Protein AF-A0A926BLF6-F1 (afdb_monomer)

Structure (mmCIF, N/CA/C/O backbone):
data_AF-A0A926BLF6-F1
#
_entry.id   AF-A0A926BLF6-F1
#
loop_
_atom_site.group_PDB
_atom_site.id
_atom_site.type_symbol
_atom_site.label_atom_id
_atom_site.label_alt_id
_atom_site.label_comp_id
_atom_site.label_asym_id
_atom_site.label_entity_id
_atom_site.label_seq_id
_atom_site.pdbx_PDB_ins_code
_atom_site.Cartn_x
_atom_site.Cartn_y
_atom_site.Cartn_z
_atom_site.occupancy
_atom_site.B_iso_or_equiv
_atom_site.auth_seq_id
_atom_site.auth_comp_id
_atom_site.auth_asym_id
_atom_site.auth_atom_id
_atom_site.pdbx_PDB_mode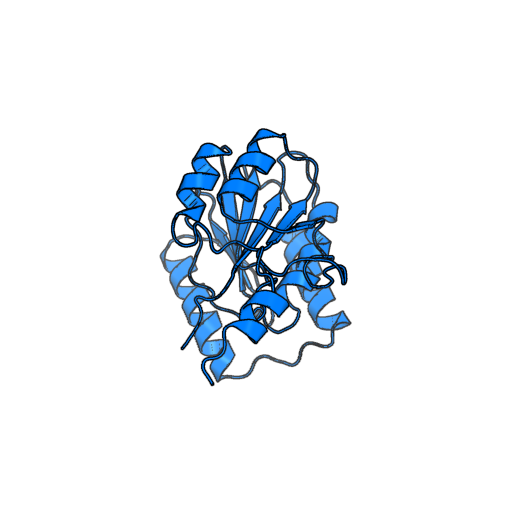l_num
ATOM 1 N N . PHE A 1 1 ? -14.864 -14.107 -18.425 1.00 29.52 1 PHE A N 1
ATOM 2 C CA . PHE A 1 1 ? -15.381 -13.697 -17.107 1.00 29.52 1 PHE A CA 1
ATOM 3 C C . PHE A 1 1 ? -14.213 -13.155 -16.295 1.00 29.52 1 PHE A C 1
ATOM 5 O O . PHE A 1 1 ? -13.457 -13.936 -15.739 1.00 29.52 1 PHE A O 1
ATOM 12 N N . GLY A 1 2 ? -13.965 -11.844 -16.366 1.00 29.50 2 GLY A N 1
ATOM 13 C CA . GLY A 1 2 ? -12.876 -11.196 -15.629 1.00 29.50 2 GLY A CA 1
ATOM 14 C C . GLY A 1 2 ? -13.391 -10.785 -14.259 1.00 29.50 2 GLY A C 1
ATOM 15 O O . GLY A 1 2 ? -14.260 -9.924 -14.170 1.00 29.50 2 GLY A O 1
ATOM 16 N N . TYR A 1 3 ? -12.934 -11.459 -13.211 1.00 38.31 3 TYR A N 1
ATOM 17 C CA . TYR A 1 3 ? -13.275 -11.103 -11.839 1.00 38.31 3 TYR A CA 1
ATOM 18 C C . TYR A 1 3 ? -12.620 -9.756 -11.492 1.00 38.31 3 TYR A C 1
ATOM 20 O O . TYR A 1 3 ? -11.475 -9.526 -11.872 1.00 38.31 3 TYR A O 1
ATOM 28 N N . GLY A 1 4 ? -13.344 -8.867 -10.801 1.00 52.19 4 GLY A N 1
ATOM 29 C CA . GLY A 1 4 ? -12.801 -7.587 -10.335 1.00 52.19 4 GLY A CA 1
ATOM 30 C C . GLY A 1 4 ? -11.530 -7.804 -9.511 1.00 52.19 4 GLY A C 1
ATOM 31 O O . GLY A 1 4 ? -11.507 -8.681 -8.645 1.00 52.19 4 GLY A O 1
ATOM 32 N N . HIS A 1 5 ? -10.472 -7.059 -9.835 1.00 69.81 5 HIS A N 1
ATOM 33 C CA . HIS A 1 5 ? -9.157 -7.200 -9.216 1.00 69.81 5 HIS A CA 1
ATOM 34 C C . HIS A 1 5 ? -9.262 -6.915 -7.715 1.00 69.81 5 HIS A C 1
ATOM 36 O O . HIS A 1 5 ? -9.658 -5.828 -7.311 1.00 69.81 5 HIS A O 1
ATOM 42 N N . ALA A 1 6 ? -8.935 -7.909 -6.891 1.00 85.81 6 ALA A N 1
ATOM 43 C CA . ALA A 1 6 ? -8.771 -7.712 -5.459 1.00 85.81 6 ALA A CA 1
ATOM 44 C C . ALA A 1 6 ? -7.581 -6.784 -5.201 1.00 85.81 6 ALA A C 1
ATOM 46 O O . ALA A 1 6 ? -6.557 -6.886 -5.880 1.00 85.81 6 ALA A O 1
ATOM 47 N N . VAL A 1 7 ? -7.722 -5.902 -4.218 1.00 91.88 7 VAL A N 1
ATOM 48 C CA . VAL A 1 7 ? -6.704 -4.909 -3.883 1.00 91.88 7 VAL A CA 1
ATOM 49 C C . VAL A 1 7 ? -6.283 -5.001 -2.425 1.00 91.88 7 VAL A C 1
ATOM 51 O O . VAL A 1 7 ? -6.980 -5.581 -1.589 1.00 91.88 7 VAL A O 1
ATOM 54 N N . SER A 1 8 ? -5.140 -4.399 -2.107 1.00 95.38 8 SER A N 1
ATOM 55 C CA . SER A 1 8 ? -4.624 -4.344 -0.744 1.00 95.38 8 SER A CA 1
ATOM 56 C C . SER A 1 8 ? -4.142 -2.945 -0.362 1.00 95.38 8 SER A C 1
ATOM 58 O O . SER A 1 8 ? -3.859 -2.099 -1.221 1.00 95.38 8 SER A O 1
ATOM 60 N N . VAL A 1 9 ? -4.076 -2.707 0.947 1.00 97.50 9 VAL A N 1
ATOM 61 C CA . VAL A 1 9 ? -3.642 -1.446 1.569 1.00 97.50 9 VAL A CA 1
ATOM 62 C C . VAL A 1 9 ? -2.674 -1.717 2.710 1.00 97.50 9 VAL A C 1
ATOM 64 O O . VAL A 1 9 ? -2.626 -2.824 3.249 1.00 97.50 9 VAL A O 1
ATOM 67 N N . ILE A 1 10 ? -1.939 -0.690 3.119 1.00 97.88 10 ILE A N 1
ATOM 68 C CA . ILE A 1 10 ? -1.247 -0.670 4.408 1.00 97.88 10 ILE A CA 1
ATOM 69 C C . ILE A 1 10 ? -1.807 0.482 5.234 1.00 97.88 10 ILE A C 1
ATOM 71 O O . ILE A 1 10 ? -2.006 1.573 4.708 1.00 97.88 10 ILE A O 1
ATOM 75 N N . ILE A 1 11 ? -2.049 0.245 6.518 1.00 97.44 11 ILE A N 1
ATOM 76 C CA . ILE A 1 11 ? -2.396 1.265 7.504 1.00 97.44 11 ILE A CA 1
ATOM 77 C C . ILE A 1 11 ? -1.229 1.394 8.482 1.00 97.44 11 ILE A C 1
ATOM 79 O O . ILE A 1 11 ? -0.715 0.393 8.984 1.00 97.44 11 ILE A O 1
ATOM 83 N N . VAL A 1 12 ? -0.812 2.621 8.755 1.00 96.25 12 VAL A N 1
ATOM 84 C CA . VAL A 1 12 ? 0.257 2.945 9.699 1.00 96.25 12 VAL A CA 1
ATOM 85 C C . VAL A 1 12 ? -0.350 3.761 10.825 1.00 96.25 12 VAL A C 1
ATOM 87 O O . VAL A 1 12 ? -0.937 4.806 10.553 1.00 96.25 12 VAL A O 1
ATOM 90 N N . SER A 1 13 ? -0.255 3.282 12.064 1.00 94.25 13 SER A N 1
ATOM 91 C CA . SER A 1 13 ? -0.806 4.010 13.209 1.00 94.25 13 SER A CA 1
ATOM 92 C C . SER A 1 13 ? 0.056 5.213 13.597 1.00 94.25 13 SER A C 1
ATOM 94 O O . SER A 1 13 ? 1.241 5.276 13.260 1.00 94.25 13 SER A O 1
ATOM 96 N N . GLU A 1 14 ? -0.518 6.174 14.326 1.00 90.25 14 GLU A N 1
ATOM 97 C CA . GLU A 1 14 ? 0.170 7.430 14.676 1.00 90.25 14 GLU A CA 1
ATOM 98 C C . GLU A 1 14 ? 1.490 7.189 15.440 1.00 90.25 14 GLU A C 1
ATOM 100 O O . GLU A 1 14 ? 2.472 7.910 15.245 1.00 90.25 14 GLU A O 1
ATOM 105 N N . GLY A 1 15 ? 1.527 6.148 16.279 1.00 88.44 15 GLY A N 1
ATOM 106 C CA . GLY A 1 15 ? 2.691 5.763 17.085 1.00 88.44 15 GLY A CA 1
ATOM 107 C C . GLY A 1 15 ? 3.697 4.842 16.386 1.00 88.44 15 GLY A C 1
ATOM 108 O O . GLY A 1 15 ? 4.697 4.473 17.003 1.00 88.44 15 GLY A O 1
ATOM 109 N N . ALA A 1 16 ? 3.447 4.441 15.138 1.00 92.00 16 ALA A N 1
ATOM 110 C CA . ALA A 1 16 ? 4.349 3.567 14.402 1.00 92.00 16 ALA A CA 1
ATOM 111 C C . ALA A 1 16 ? 5.660 4.279 14.042 1.00 92.00 16 ALA A C 1
ATOM 113 O O . ALA A 1 16 ? 5.716 5.483 13.781 1.00 92.00 16 ALA A O 1
ATOM 114 N N . THR A 1 17 ? 6.743 3.512 13.995 1.00 91.44 17 THR A N 1
ATOM 115 C CA . THR A 1 17 ? 8.065 4.000 13.608 1.00 91.44 17 THR A CA 1
ATOM 116 C C . THR A 1 17 ? 8.371 3.661 12.153 1.00 91.44 17 THR A C 1
ATOM 118 O O . THR A 1 17 ? 7.713 2.835 11.523 1.00 91.44 17 THR A O 1
ATOM 121 N N . SER A 1 18 ? 9.443 4.244 11.607 1.00 90.81 18 SER A N 1
ATOM 122 C CA . SER A 1 18 ? 9.896 3.882 10.253 1.00 90.81 18 SER A CA 1
ATOM 123 C C . SER A 1 18 ? 10.256 2.387 10.148 1.00 90.81 18 SER A C 1
ATOM 125 O O . SER A 1 18 ? 10.045 1.786 9.100 1.00 90.81 18 SER A O 1
ATOM 127 N N . TRP A 1 19 ? 10.711 1.761 11.244 1.00 91.25 19 TRP A N 1
ATOM 128 C CA . TRP A 1 19 ? 11.040 0.330 11.298 1.00 91.25 19 TRP A CA 1
ATOM 129 C C . TRP A 1 19 ? 9.825 -0.580 11.135 1.00 91.25 19 TRP A C 1
ATOM 131 O O . TRP A 1 19 ? 9.961 -1.666 10.578 1.00 91.25 19 TRP A O 1
ATOM 141 N N . ASP A 1 20 ? 8.649 -0.130 11.571 1.00 94.06 20 ASP A N 1
ATOM 142 C CA . ASP A 1 20 ? 7.398 -0.870 11.391 1.00 94.06 20 ASP A CA 1
ATOM 143 C C . ASP A 1 20 ? 6.931 -0.834 9.928 1.00 94.06 20 ASP A C 1
ATOM 145 O O . ASP A 1 20 ? 6.233 -1.737 9.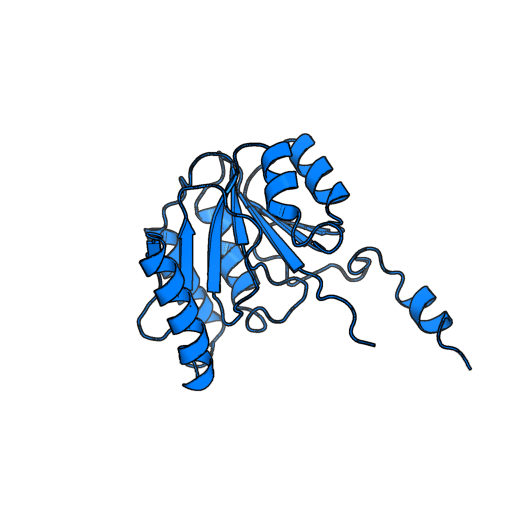469 1.00 94.06 20 ASP A O 1
ATOM 149 N N . VAL A 1 21 ? 7.342 0.198 9.181 1.00 95.06 21 VAL A N 1
ATOM 150 C CA . VAL A 1 21 ? 6.948 0.422 7.784 1.00 95.06 21 VAL A CA 1
ATOM 151 C C . VAL A 1 21 ? 7.961 -0.155 6.796 1.00 95.06 21 VAL A C 1
ATOM 153 O O . VAL A 1 21 ? 7.553 -0.623 5.740 1.00 95.06 21 VAL A O 1
ATOM 156 N N . PHE A 1 22 ? 9.260 -0.184 7.110 1.00 95.31 22 PHE A N 1
ATOM 157 C CA . PHE A 1 22 ? 10.309 -0.705 6.215 1.00 95.31 22 PHE A CA 1
ATOM 158 C C . PHE A 1 22 ? 9.998 -2.063 5.563 1.00 95.31 22 PHE A C 1
ATOM 160 O O . PHE A 1 22 ? 10.217 -2.197 4.356 1.00 95.31 22 PHE A O 1
ATOM 167 N N . PRO A 1 23 ? 9.434 -3.060 6.273 1.00 96.19 23 PRO A N 1
ATOM 168 C CA . PRO A 1 23 ? 9.088 -4.335 5.653 1.00 96.19 23 PRO A CA 1
ATOM 169 C C . PRO A 1 23 ? 8.061 -4.224 4.508 1.00 96.19 23 PRO A C 1
ATOM 171 O O . PRO A 1 23 ? 8.040 -5.094 3.637 1.00 96.19 23 PRO A O 1
ATOM 174 N N . ALA A 1 24 ? 7.268 -3.144 4.447 1.00 96.06 24 ALA A N 1
ATOM 175 C CA . ALA A 1 24 ? 6.331 -2.863 3.354 1.00 96.06 24 ALA A CA 1
ATOM 176 C C . ALA A 1 24 ? 7.006 -2.818 1.978 1.00 96.06 24 ALA A C 1
ATOM 178 O O . ALA A 1 24 ? 6.364 -3.141 0.981 1.00 96.06 24 ALA A O 1
ATOM 179 N N . ALA A 1 25 ? 8.295 -2.458 1.915 1.00 95.56 25 ALA A N 1
ATOM 180 C CA . ALA A 1 25 ? 9.060 -2.434 0.670 1.00 95.56 25 ALA A CA 1
ATOM 181 C C . ALA A 1 25 ? 8.952 -3.764 -0.083 1.00 95.56 25 ALA A C 1
ATOM 183 O O . ALA A 1 25 ? 8.654 -3.792 -1.275 1.00 95.56 25 ALA A O 1
ATOM 184 N N . LYS A 1 26 ? 9.101 -4.878 0.640 1.00 96.00 26 LYS A N 1
ATOM 185 C CA . LYS A 1 26 ? 8.992 -6.225 0.078 1.00 96.00 26 LYS A CA 1
ATOM 186 C C . LYS A 1 26 ? 7.597 -6.487 -0.491 1.00 96.00 26 LYS A C 1
ATOM 188 O O . LYS A 1 26 ? 7.486 -7.050 -1.577 1.00 96.00 26 LYS A O 1
ATOM 193 N N . ASP A 1 27 ? 6.549 -6.085 0.223 1.00 96.62 27 ASP A N 1
ATOM 194 C CA . ASP A 1 27 ? 5.166 -6.322 -0.203 1.00 96.62 27 ASP A CA 1
ATOM 195 C C . ASP A 1 27 ? 4.786 -5.517 -1.447 1.00 96.62 27 ASP A C 1
ATOM 197 O O . ASP A 1 27 ? 4.000 -5.998 -2.266 1.00 96.62 27 ASP A O 1
ATOM 201 N N . VAL A 1 28 ? 5.360 -4.319 -1.583 1.00 95.62 28 VAL A N 1
ATOM 202 C CA . VAL A 1 28 ? 5.228 -3.454 -2.759 1.00 95.62 28 VAL A CA 1
ATOM 203 C C . VAL A 1 28 ? 6.012 -4.018 -3.942 1.00 95.62 28 VAL A C 1
ATOM 205 O O . VAL A 1 28 ? 5.474 -4.151 -5.031 1.00 95.62 28 VAL A O 1
ATOM 208 N N . ILE A 1 29 ? 7.283 -4.359 -3.752 1.00 93.94 29 ILE A N 1
ATOM 209 C CA . ILE A 1 29 ? 8.194 -4.676 -4.860 1.00 93.94 29 ILE A CA 1
ATOM 210 C C . ILE A 1 29 ? 7.912 -6.057 -5.466 1.00 93.94 29 ILE A C 1
ATOM 212 O O . ILE A 1 29 ? 8.045 -6.254 -6.679 1.00 93.94 29 ILE A O 1
ATOM 216 N N . LEU A 1 30 ? 7.534 -7.034 -4.638 1.00 92.25 30 LEU A N 1
ATOM 217 C CA . LEU A 1 30 ? 7.282 -8.389 -5.116 1.00 92.25 30 LEU A CA 1
ATOM 218 C C . LEU A 1 30 ? 6.153 -8.419 -6.154 1.00 92.25 30 LEU A C 1
ATOM 220 O O . LEU A 1 30 ? 5.124 -7.756 -6.028 1.00 92.25 30 LEU A O 1
ATOM 224 N N . TYR A 1 31 ? 6.370 -9.230 -7.192 1.00 87.75 31 TYR A N 1
ATOM 225 C CA . TYR A 1 31 ? 5.436 -9.436 -8.303 1.00 87.75 31 TYR A CA 1
ATOM 226 C C . TYR A 1 31 ? 5.050 -8.154 -9.064 1.00 87.75 31 TYR A C 1
ATOM 228 O O . TYR A 1 31 ? 4.009 -8.121 -9.717 1.00 87.75 31 TYR A O 1
ATOM 236 N N . GLU A 1 32 ? 5.874 -7.103 -8.990 1.00 85.31 32 GLU A N 1
ATOM 237 C CA . GLU A 1 32 ? 5.648 -5.811 -9.660 1.00 85.31 32 GLU A CA 1
ATOM 238 C C . GLU A 1 32 ? 4.280 -5.178 -9.353 1.00 85.31 32 GLU A C 1
ATOM 240 O O . GLU A 1 32 ? 3.681 -4.511 -10.204 1.00 85.31 32 GLU A O 1
ATOM 245 N N . GLN A 1 33 ? 3.782 -5.413 -8.137 1.00 86.38 33 GLN A N 1
ATOM 246 C CA . GLN A 1 33 ? 2.452 -5.020 -7.668 1.00 86.38 33 GLN A CA 1
ATOM 247 C C . GLN A 1 33 ? 1.263 -5.598 -8.456 1.00 86.38 33 GLN A C 1
ATOM 249 O O . GLN A 1 33 ? 0.147 -5.113 -8.326 1.00 86.38 33 GLN A O 1
ATOM 254 N N . GLN A 1 34 ? 1.452 -6.647 -9.257 1.00 83.56 34 GLN A N 1
ATOM 255 C CA . GLN A 1 34 ? 0.351 -7.261 -10.017 1.00 83.56 34 GLN A CA 1
ATOM 256 C C . GLN A 1 34 ? -0.450 -8.289 -9.196 1.00 83.56 34 GLN A C 1
ATOM 258 O O . GLN A 1 34 ? -1.412 -8.876 -9.691 1.00 83.56 34 GLN A O 1
ATOM 263 N N . GLY A 1 35 ? -0.046 -8.555 -7.949 1.00 84.38 35 GLY A N 1
ATOM 264 C CA . GLY A 1 35 ? -0.721 -9.500 -7.062 1.00 84.38 35 GLY A CA 1
ATOM 265 C C . GLY A 1 35 ? -1.891 -8.865 -6.310 1.00 84.38 35 GLY A C 1
ATOM 266 O O . GLY A 1 35 ? -1.832 -7.707 -5.915 1.00 84.38 35 GLY A O 1
ATOM 267 N N . CYS A 1 36 ? -2.926 -9.651 -6.001 1.00 87.94 36 CYS A N 1
ATOM 268 C CA . CYS A 1 36 ? -4.056 -9.192 -5.177 1.00 87.94 36 CYS A CA 1
ATOM 269 C C . CYS A 1 36 ? -3.649 -8.738 -3.760 1.00 87.94 36 CYS A C 1
ATOM 271 O O . CYS A 1 36 ? -4.342 -7.942 -3.125 1.00 87.94 36 CYS A O 1
ATOM 273 N N . LEU A 1 37 ? -2.515 -9.244 -3.269 1.00 92.62 37 LEU A N 1
ATOM 274 C CA . LEU A 1 37 ? -1.925 -8.919 -1.970 1.00 92.62 37 LEU A CA 1
ATOM 275 C C . LEU A 1 37 ? -0.986 -7.710 -2.022 1.00 92.62 37 LEU A C 1
ATOM 277 O O . LEU A 1 37 ? -0.549 -7.234 -0.976 1.00 92.62 37 LEU A O 1
ATOM 281 N N . SER A 1 38 ? -0.670 -7.212 -3.218 1.00 93.44 38 SER A N 1
ATOM 282 C CA . SER A 1 38 ? 0.215 -6.068 -3.384 1.00 93.44 38 SER A CA 1
ATOM 283 C C . SER A 1 38 ? -0.499 -4.777 -2.979 1.00 93.44 38 SER A C 1
ATOM 285 O O . SER A 1 38 ? -1.585 -4.479 -3.486 1.00 93.44 38 SER A O 1
ATOM 287 N N . PRO A 1 39 ? 0.072 -4.001 -2.045 1.00 96.38 39 PRO A N 1
ATOM 288 C CA . PRO A 1 39 ? -0.498 -2.726 -1.661 1.00 96.38 39 PRO A CA 1
ATOM 289 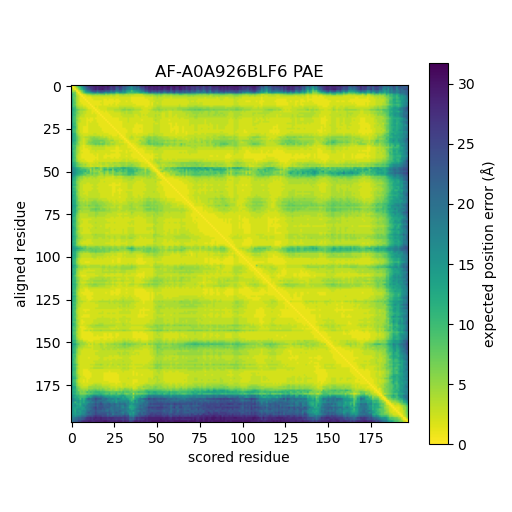C C . PRO A 1 39 ? -0.185 -1.647 -2.702 1.00 96.38 39 PRO A C 1
ATOM 291 O O . PRO A 1 39 ? 0.930 -1.569 -3.225 1.00 96.38 39 PRO A O 1
ATOM 294 N N . HIS A 1 40 ? -1.165 -0.772 -2.941 1.00 95.94 40 HIS A N 1
ATOM 295 C CA . HIS A 1 40 ? -1.014 0.410 -3.806 1.00 95.94 40 HIS A CA 1
ATOM 296 C C . HIS A 1 40 ? -1.079 1.730 -3.036 1.00 95.94 40 HIS A C 1
ATOM 298 O O . HIS A 1 40 ? -0.678 2.768 -3.558 1.00 95.94 40 HIS A O 1
ATOM 304 N N . ILE A 1 41 ? -1.515 1.700 -1.776 1.00 97.56 41 ILE A N 1
ATOM 305 C CA . ILE A 1 41 ? -1.519 2.872 -0.906 1.00 97.56 41 ILE A CA 1
ATOM 306 C C . ILE A 1 41 ? -1.186 2.502 0.541 1.00 97.56 41 ILE A C 1
ATOM 308 O O . ILE A 1 41 ? -1.613 1.464 1.057 1.00 97.56 41 ILE A O 1
ATOM 312 N N . ILE A 1 42 ? -0.417 3.381 1.177 1.00 97.38 42 ILE A N 1
ATOM 313 C CA . ILE A 1 42 ? -0.145 3.425 2.607 1.00 97.38 42 ILE A CA 1
ATOM 314 C C . ILE A 1 42 ? -0.953 4.590 3.185 1.00 97.38 42 ILE A C 1
ATOM 316 O O . ILE A 1 42 ? -0.701 5.753 2.861 1.00 97.38 42 ILE A O 1
ATOM 320 N N . TYR A 1 43 ? -1.913 4.278 4.048 1.00 97.56 43 TYR A N 1
ATOM 321 C CA . TYR A 1 43 ? -2.644 5.261 4.833 1.00 97.56 43 TYR A CA 1
ATOM 322 C C . TYR A 1 43 ? -1.965 5.476 6.181 1.00 97.56 43 TYR A C 1
ATOM 324 O O . TYR A 1 43 ? -1.751 4.523 6.925 1.00 97.56 43 TYR A O 1
ATOM 332 N N . TYR A 1 44 ? -1.644 6.725 6.499 1.00 95.88 44 TYR A N 1
ATOM 333 C CA . TYR A 1 44 ? -1.008 7.104 7.757 1.00 95.88 44 TYR A CA 1
ATOM 334 C C . TYR A 1 44 ? -2.023 7.748 8.698 1.00 95.88 44 TYR A C 1
ATOM 336 O O . TYR A 1 44 ? -2.599 8.778 8.355 1.00 95.88 44 TYR A O 1
ATOM 344 N N . GLU A 1 45 ? -2.253 7.173 9.872 1.00 94.94 45 GLU A N 1
ATOM 345 C CA . GLU A 1 45 ? -3.145 7.748 10.878 1.00 94.94 45 GLU A CA 1
ATOM 346 C C . GLU A 1 45 ? -2.613 9.111 11.345 1.00 94.94 45 GLU A C 1
ATOM 348 O O . GLU A 1 45 ? -1.491 9.242 11.837 1.00 94.94 45 GLU A O 1
ATOM 353 N N . GLY A 1 46 ? -3.417 10.154 11.150 1.00 91.38 46 GLY A N 1
ATOM 354 C CA . GLY A 1 46 ? -3.032 11.527 11.446 1.00 91.38 46 GLY A CA 1
ATOM 355 C C . GLY A 1 46 ? -2.120 12.124 10.374 1.00 91.38 46 GLY A C 1
ATOM 356 O O . GLY A 1 46 ? -2.465 12.171 9.194 1.00 91.38 46 GLY A O 1
ATOM 357 N N . LYS A 1 47 ? -0.978 12.682 10.786 1.00 88.56 47 LYS A N 1
ATOM 358 C CA . LYS A 1 47 ? 0.004 13.282 9.870 1.00 88.56 47 LYS A CA 1
ATOM 359 C C . LYS A 1 47 ? 1.102 12.276 9.572 1.00 88.56 47 LYS A C 1
ATOM 361 O O . LYS A 1 47 ? 1.574 11.611 10.482 1.00 88.56 47 LYS A O 1
ATOM 366 N N . ILE A 1 48 ? 1.569 12.258 8.326 1.00 89.06 48 ILE A N 1
ATOM 367 C CA . ILE A 1 48 ? 2.733 11.468 7.916 1.00 89.06 48 ILE A CA 1
ATOM 368 C C . ILE A 1 48 ? 3.940 11.926 8.748 1.00 89.06 48 ILE A C 1
ATOM 370 O O . ILE A 1 48 ? 4.481 13.008 8.517 1.00 89.06 48 ILE A O 1
ATOM 374 N N . SER A 1 49 ? 4.308 11.127 9.750 1.00 76.94 49 SER A N 1
ATOM 375 C CA . SER A 1 49 ? 5.376 11.432 10.711 1.00 76.94 49 SER A CA 1
ATOM 376 C C . SER A 1 49 ? 6.612 10.548 10.532 1.00 76.94 49 SER A C 1
ATOM 378 O O . SER A 1 49 ? 7.683 10.880 11.041 1.00 76.94 49 SER A O 1
ATOM 380 N N . VAL A 1 50 ? 6.501 9.461 9.759 1.00 76.94 50 VAL A N 1
ATOM 381 C CA . VAL A 1 50 ? 7.656 8.664 9.334 1.00 76.94 50 VAL A CA 1
ATOM 382 C C . VAL A 1 50 ? 8.614 9.488 8.488 1.00 76.94 50 VAL A C 1
ATOM 384 O O . VAL A 1 50 ? 8.216 10.304 7.654 1.00 76.94 50 VAL A O 1
ATOM 387 N N . SER A 1 51 ? 9.907 9.238 8.684 1.00 81.38 51 SER A N 1
ATOM 388 C CA . SER A 1 51 ? 10.938 9.895 7.896 1.00 81.38 51 SER A CA 1
ATOM 389 C C . SER A 1 51 ? 10.932 9.315 6.488 1.00 81.38 51 SER A C 1
ATOM 391 O O . SER A 1 51 ? 11.485 8.243 6.241 1.00 81.38 51 SER A O 1
ATOM 393 N N . LEU A 1 52 ? 10.316 10.037 5.552 1.00 75.88 52 LEU A N 1
ATOM 394 C CA . LEU A 1 52 ? 10.317 9.668 4.135 1.00 75.88 52 LEU A CA 1
ATOM 395 C C . LEU A 1 52 ? 11.750 9.495 3.597 1.00 75.88 52 LEU A C 1
ATOM 397 O O . LEU A 1 52 ? 12.001 8.588 2.810 1.00 75.88 52 LEU A O 1
ATOM 401 N N . GLY A 1 53 ? 12.704 10.283 4.110 1.00 78.31 53 GLY A N 1
ATOM 402 C CA . GLY A 1 53 ? 14.128 10.160 3.776 1.00 78.31 53 GLY A CA 1
ATOM 403 C C . GLY A 1 53 ? 14.800 8.875 4.278 1.00 78.31 53 GLY A C 1
ATOM 404 O O . GLY A 1 53 ? 15.907 8.572 3.852 1.00 78.31 53 GLY A O 1
ATOM 405 N N . LEU A 1 54 ? 14.159 8.108 5.169 1.00 86.38 54 LEU A N 1
ATOM 406 C CA . LEU A 1 54 ? 14.600 6.757 5.536 1.00 86.38 54 LEU A CA 1
ATOM 407 C C . LEU A 1 54 ? 13.847 5.662 4.767 1.00 86.38 54 LEU A C 1
ATOM 409 O O . LEU A 1 54 ? 14.386 4.572 4.583 1.00 86.38 54 LEU A O 1
ATOM 413 N N . LEU A 1 55 ? 12.613 5.930 4.323 1.00 87.81 55 LEU A N 1
ATOM 414 C CA . LEU A 1 55 ? 11.815 4.972 3.551 1.00 87.81 55 LEU A CA 1
ATOM 415 C C . LEU A 1 55 ? 12.399 4.738 2.156 1.00 87.81 55 LEU A C 1
ATOM 417 O O . LEU A 1 55 ? 12.508 3.589 1.736 1.00 87.81 55 LEU A O 1
ATOM 421 N N . GLU A 1 56 ? 12.788 5.799 1.451 1.00 89.75 56 GLU A N 1
ATOM 422 C CA . GLU A 1 56 ? 13.314 5.702 0.083 1.00 89.75 56 GLU A CA 1
ATOM 423 C C . GLU A 1 56 ? 14.569 4.801 -0.003 1.00 89.75 56 GLU A C 1
ATOM 425 O O . GLU A 1 56 ? 14.500 3.788 -0.707 1.00 89.75 56 GLU A O 1
ATOM 430 N N . PRO A 1 57 ? 15.635 5.007 0.804 1.00 91.50 57 PRO A N 1
ATOM 431 C CA . PRO A 1 57 ? 16.790 4.101 0.821 1.00 91.50 57 PRO A CA 1
ATOM 432 C C . PRO A 1 57 ? 16.445 2.658 1.215 1.00 91.50 57 PRO A C 1
ATOM 434 O O . PRO A 1 57 ? 17.111 1.710 0.794 1.00 91.50 57 PRO A O 1
ATOM 437 N N . CYS A 1 58 ? 15.410 2.457 2.037 1.00 92.69 58 CYS A N 1
ATOM 438 C CA . CYS A 1 58 ? 14.955 1.119 2.406 1.00 92.69 58 CYS A CA 1
ATOM 439 C C . CYS A 1 58 ? 14.333 0.383 1.209 1.00 92.69 58 CYS A C 1
ATOM 441 O O . CYS A 1 58 ? 14.630 -0.795 0.991 1.00 92.69 58 CYS A O 1
ATOM 443 N N . PHE A 1 59 ? 13.517 1.073 0.411 1.00 93.00 59 PHE A N 1
ATOM 444 C CA . PHE A 1 59 ? 12.929 0.511 -0.804 1.00 93.00 59 PHE A CA 1
ATOM 445 C C . PHE A 1 59 ? 13.995 0.232 -1.867 1.00 93.00 59 PHE A C 1
ATOM 447 O O . PHE A 1 59 ? 13.986 -0.847 -2.458 1.00 93.00 59 PHE A O 1
ATOM 454 N N . GLU A 1 60 ? 14.960 1.135 -2.054 1.00 92.12 60 GLU A N 1
ATOM 455 C CA . GLU A 1 60 ? 16.113 0.911 -2.940 1.00 92.12 60 GLU A CA 1
ATOM 456 C C . GLU A 1 60 ? 16.923 -0.320 -2.520 1.00 92.12 60 GLU A C 1
ATOM 458 O O . GLU A 1 60 ? 17.205 -1.205 -3.335 1.00 92.12 60 GLU A O 1
ATOM 463 N N . LYS A 1 61 ? 17.242 -0.432 -1.223 1.00 94.00 61 LYS A N 1
ATOM 464 C CA . LYS A 1 61 ? 17.912 -1.614 -0.677 1.00 94.00 61 LYS A CA 1
ATOM 465 C C . LYS A 1 61 ? 17.097 -2.885 -0.923 1.00 94.00 61 LYS A C 1
ATOM 467 O O . LYS A 1 61 ? 17.674 -3.913 -1.271 1.00 94.00 61 LYS A O 1
ATOM 472 N N . CYS A 1 62 ? 15.778 -2.832 -0.759 1.00 94.88 62 CYS A N 1
ATOM 473 C CA . CYS A 1 62 ? 14.914 -3.981 -1.007 1.00 94.88 62 CYS A CA 1
ATOM 474 C C . CYS A 1 62 ? 14.937 -4.400 -2.486 1.00 94.88 62 CYS A C 1
ATOM 476 O O . CYS A 1 62 ? 15.073 -5.591 -2.769 1.00 94.88 62 CYS A O 1
ATOM 478 N N . CYS A 1 63 ? 14.904 -3.448 -3.426 1.00 93.19 63 CYS A N 1
ATOM 479 C CA . CYS A 1 63 ? 15.083 -3.731 -4.853 1.00 93.19 63 CYS A CA 1
ATOM 480 C C . CYS A 1 63 ? 16.423 -4.415 -5.139 1.00 93.19 63 CYS A C 1
ATOM 482 O O . CYS A 1 63 ? 16.463 -5.410 -5.869 1.00 93.19 63 CYS A O 1
ATOM 484 N N . PHE A 1 64 ? 17.505 -3.925 -4.529 1.00 93.56 64 PHE A N 1
ATOM 485 C CA . PHE A 1 64 ? 18.829 -4.532 -4.644 1.00 93.56 64 PHE A CA 1
ATOM 486 C C . PHE A 1 64 ? 18.854 -5.968 -4.098 1.00 93.56 64 PHE A C 1
ATOM 488 O O . PHE A 1 64 ? 19.295 -6.887 -4.792 1.00 93.56 64 PHE A O 1
ATOM 495 N N . ASP A 1 65 ? 18.338 -6.182 -2.885 1.00 95.44 65 ASP A N 1
ATOM 496 C CA . ASP A 1 65 ? 18.325 -7.491 -2.221 1.00 95.44 65 ASP A CA 1
ATOM 497 C C . ASP A 1 65 ? 17.474 -8.516 -2.996 1.00 95.44 65 ASP A C 1
ATOM 499 O O . ASP A 1 65 ? 17.863 -9.680 -3.127 1.00 95.44 65 ASP A O 1
ATOM 503 N N . LEU A 1 66 ? 16.341 -8.080 -3.559 1.00 93.31 66 LEU A N 1
ATOM 504 C CA . LEU A 1 66 ? 15.453 -8.896 -4.395 1.00 93.31 66 LEU A CA 1
ATOM 505 C C . LEU A 1 66 ? 15.941 -9.042 -5.845 1.00 93.31 66 LEU A C 1
ATOM 507 O O . LEU A 1 66 ? 15.345 -9.805 -6.606 1.00 93.31 66 LEU A O 1
ATOM 511 N N . ARG A 1 67 ? 17.028 -8.356 -6.225 1.00 93.94 67 ARG A N 1
ATOM 512 C CA . ARG A 1 67 ? 17.596 -8.343 -7.584 1.00 93.94 67 ARG A CA 1
ATOM 513 C C . ARG A 1 67 ? 16.558 -7.962 -8.640 1.00 93.94 67 ARG A C 1
ATOM 515 O O . ARG A 1 67 ? 16.464 -8.602 -9.691 1.00 93.94 67 ARG A O 1
ATOM 522 N N . VAL A 1 68 ? 15.770 -6.933 -8.342 1.00 90.56 68 VAL A N 1
ATOM 523 C CA . VAL A 1 68 ? 14.764 -6.403 -9.267 1.00 90.56 68 VAL A CA 1
ATOM 524 C C . VAL A 1 68 ? 15.468 -5.954 -10.552 1.00 90.56 68 VAL A C 1
ATOM 526 O O . VAL A 1 68 ? 16.467 -5.234 -10.480 1.00 90.56 68 VAL A O 1
ATOM 529 N N . PRO A 1 69 ? 15.012 -6.397 -11.736 1.00 89.56 69 PRO A N 1
ATOM 530 C CA . PRO A 1 69 ? 15.636 -5.995 -12.986 1.00 89.56 69 PRO A CA 1
ATOM 531 C C . PRO A 1 69 ? 15.401 -4.500 -13.259 1.00 89.56 69 PRO A C 1
ATOM 533 O O . PRO A 1 69 ? 14.395 -3.942 -12.815 1.00 89.56 69 PRO A O 1
ATOM 536 N N . PRO A 1 70 ? 16.274 -3.850 -14.049 1.00 89.31 70 PRO A N 1
ATOM 537 C CA . PRO A 1 70 ? 16.039 -2.485 -14.502 1.00 89.31 70 PRO A CA 1
ATOM 538 C C . PRO A 1 70 ? 14.684 -2.327 -15.202 1.00 89.31 70 PRO A C 1
ATOM 540 O O . PRO A 1 70 ? 14.223 -3.217 -15.924 1.00 89.31 70 PRO A O 1
ATOM 543 N N . VAL A 1 71 ? 14.065 -1.162 -15.021 1.00 90.81 71 VAL A N 1
ATOM 544 C CA . VAL A 1 71 ? 12.755 -0.854 -15.600 1.00 90.81 71 VAL A CA 1
ATOM 545 C C . VAL A 1 71 ? 12.856 -0.755 -17.122 1.00 90.81 71 VAL A C 1
ATOM 547 O O . VAL A 1 71 ? 13.740 -0.102 -17.673 1.00 90.81 71 VAL A O 1
ATOM 550 N N . THR A 1 72 ? 11.935 -1.413 -17.827 1.00 92.38 72 THR A N 1
ATOM 551 C CA . THR A 1 72 ? 11.866 -1.335 -19.292 1.00 92.38 72 THR A CA 1
ATOM 552 C C . THR A 1 72 ? 11.318 0.021 -19.737 1.00 92.38 72 THR A C 1
ATOM 554 O O . THR A 1 72 ? 10.557 0.660 -19.014 1.00 92.38 72 THR A O 1
ATOM 557 N N . ALA A 1 73 ? 11.622 0.443 -20.968 1.00 91.19 73 ALA A N 1
ATOM 558 C CA . ALA A 1 73 ? 11.135 1.720 -21.500 1.00 91.19 73 ALA A CA 1
ATOM 559 C C . ALA A 1 73 ? 9.602 1.864 -21.425 1.00 91.19 73 ALA A C 1
ATOM 561 O O . ALA A 1 73 ? 9.099 2.936 -21.107 1.00 91.19 73 ALA A O 1
ATOM 562 N N . HIS A 1 74 ? 8.859 0.779 -21.669 1.00 88.31 74 HIS A N 1
ATOM 563 C CA . HIS A 1 74 ? 7.399 0.792 -21.583 1.00 88.31 74 HIS A CA 1
ATOM 564 C C . HIS A 1 74 ? 6.904 1.056 -20.153 1.00 88.31 74 HIS A C 1
ATOM 566 O O . HIS A 1 74 ? 6.081 1.942 -19.948 1.00 88.31 74 HIS A O 1
ATOM 572 N N . LYS A 1 75 ? 7.464 0.354 -19.159 1.00 91.19 75 LYS A N 1
ATOM 573 C CA . LYS A 1 75 ? 7.128 0.555 -17.741 1.00 91.19 75 LYS A CA 1
ATOM 574 C C . LYS A 1 75 ? 7.517 1.955 -17.265 1.00 91.19 75 LYS A C 1
ATOM 576 O O . LYS A 1 75 ? 6.755 2.602 -16.554 1.00 91.19 75 LYS A O 1
ATOM 581 N N . ALA A 1 76 ? 8.671 2.450 -17.713 1.00 93.75 76 ALA A N 1
ATOM 582 C CA . ALA A 1 76 ? 9.155 3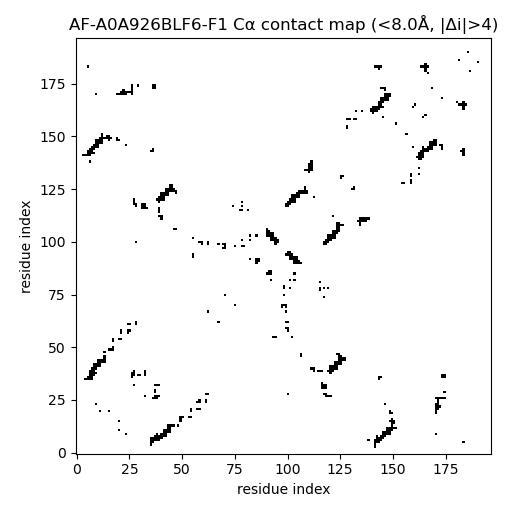.781 -17.367 1.00 93.75 76 ALA A CA 1
ATOM 583 C C . ALA A 1 76 ? 8.201 4.892 -17.836 1.00 93.75 76 ALA A C 1
ATOM 585 O O . ALA A 1 76 ? 8.060 5.892 -17.139 1.00 93.75 76 ALA A O 1
ATOM 586 N N . ILE A 1 77 ? 7.513 4.724 -18.975 1.00 94.69 77 ILE A N 1
ATOM 587 C CA . ILE A 1 77 ? 6.495 5.683 -19.441 1.00 94.69 77 ILE A CA 1
ATOM 588 C C . ILE A 1 77 ? 5.326 5.743 -18.455 1.00 94.69 77 ILE A C 1
ATOM 590 O O . ILE A 1 77 ? 4.952 6.837 -18.040 1.00 94.69 77 ILE A O 1
ATOM 594 N N . THR A 1 78 ? 4.790 4.590 -18.049 1.00 94.06 78 THR A N 1
ATOM 595 C CA . THR A 1 78 ? 3.670 4.510 -17.100 1.00 94.06 78 THR A CA 1
ATOM 596 C C . THR A 1 78 ? 4.032 5.135 -15.751 1.00 94.06 78 THR A C 1
ATOM 598 O O . THR A 1 78 ? 3.299 5.985 -15.243 1.00 94.06 78 THR A O 1
ATOM 601 N N . VAL A 1 79 ? 5.201 4.790 -15.199 1.00 95.44 79 VAL A N 1
ATOM 602 C CA . VAL A 1 79 ? 5.677 5.367 -13.931 1.00 95.44 79 VAL A CA 1
ATOM 603 C C . VAL A 1 79 ? 5.900 6.875 -14.066 1.00 95.44 79 VAL A C 1
ATOM 605 O O . VAL A 1 79 ? 5.476 7.639 -13.201 1.00 95.44 79 VAL A O 1
ATOM 608 N N . ARG A 1 80 ? 6.513 7.334 -15.165 1.00 96.19 80 ARG A N 1
ATOM 609 C CA . ARG A 1 80 ? 6.726 8.765 -15.422 1.00 96.19 80 ARG A CA 1
ATOM 610 C C . ARG A 1 80 ? 5.411 9.534 -15.490 1.00 96.19 80 ARG A C 1
ATOM 612 O O . ARG A 1 80 ? 5.301 10.565 -14.843 1.00 96.19 80 ARG A O 1
ATOM 619 N N . GLN A 1 81 ? 4.411 9.018 -16.201 1.00 95.88 81 GLN A N 1
ATOM 620 C CA . GLN A 1 81 ? 3.091 9.647 -16.274 1.00 95.88 81 GLN A CA 1
ATOM 621 C C . GLN A 1 81 ? 2.457 9.800 -14.886 1.00 95.88 81 GLN A C 1
ATOM 623 O O . GLN A 1 81 ? 1.941 10.869 -14.567 1.00 95.88 81 GLN A O 1
ATOM 628 N N . ALA A 1 82 ? 2.545 8.772 -14.036 1.00 95.75 82 ALA A N 1
ATOM 629 C CA . ALA A 1 82 ? 2.051 8.854 -12.662 1.00 95.75 82 ALA A CA 1
ATOM 630 C C . ALA A 1 82 ? 2.802 9.916 -11.835 1.00 95.75 82 ALA A C 1
ATOM 632 O O . ALA A 1 82 ? 2.168 10.700 -11.124 1.00 95.75 82 ALA A O 1
ATOM 633 N N . ARG A 1 83 ? 4.137 9.987 -11.964 1.00 96.94 83 ARG A N 1
ATOM 634 C CA . ARG A 1 83 ? 4.961 11.024 -11.315 1.00 96.94 83 ARG A CA 1
ATOM 635 C C . ARG A 1 83 ? 4.578 12.430 -11.790 1.00 96.94 83 ARG A C 1
ATOM 637 O O . ARG A 1 83 ? 4.382 13.310 -10.957 1.00 96.94 83 ARG A O 1
ATOM 644 N N . ASP A 1 84 ? 4.411 12.632 -13.094 1.00 97.12 84 ASP A N 1
ATOM 645 C CA . ASP A 1 84 ? 4.073 13.934 -13.682 1.00 97.12 84 ASP A CA 1
ATOM 646 C C . ASP A 1 84 ? 2.689 14.422 -13.226 1.00 97.12 84 ASP A C 1
ATOM 648 O O . ASP A 1 84 ? 2.533 15.584 -12.848 1.00 97.12 84 ASP A O 1
ATOM 652 N N . VAL A 1 85 ? 1.689 13.533 -13.191 1.00 96.00 85 VAL A N 1
ATOM 653 C CA . VAL A 1 85 ? 0.342 13.849 -12.679 1.00 96.00 85 VAL A CA 1
ATOM 654 C C . VAL A 1 85 ? 0.388 14.223 -11.198 1.00 96.00 85 VAL A C 1
ATOM 656 O O . VAL A 1 85 ? -0.266 15.186 -10.787 1.00 96.00 85 VAL A O 1
ATOM 659 N N . ALA A 1 86 ? 1.175 13.506 -10.393 1.00 96.31 86 ALA A N 1
ATOM 660 C CA . ALA A 1 86 ? 1.345 13.815 -8.978 1.00 96.31 86 ALA A CA 1
ATOM 661 C C . ALA A 1 86 ? 1.998 15.193 -8.776 1.00 96.31 86 ALA A C 1
ATOM 663 O O . ALA A 1 86 ? 1.464 16.024 -8.039 1.00 96.31 86 ALA A O 1
ATOM 664 N N . LEU A 1 87 ? 3.093 15.474 -9.487 1.00 96.38 87 LEU A N 1
ATOM 665 C CA . LEU A 1 87 ? 3.780 16.768 -9.439 1.00 96.38 87 LEU A CA 1
ATOM 666 C C . LEU A 1 87 ? 2.865 17.918 -9.884 1.00 96.38 87 LEU A C 1
ATOM 668 O O . LEU A 1 87 ? 2.806 18.949 -9.215 1.00 96.38 87 LEU A O 1
ATOM 672 N N . PHE A 1 88 ? 2.103 17.732 -10.967 1.00 96.62 88 PHE A N 1
ATOM 673 C CA . PHE A 1 88 ? 1.118 18.714 -11.435 1.00 96.62 88 PHE A CA 1
ATOM 674 C C . PHE A 1 88 ? 0.020 18.979 -10.395 1.00 96.62 88 PHE A C 1
ATOM 676 O O . PHE A 1 88 ? -0.451 20.106 -10.251 1.00 96.62 88 PHE A O 1
ATOM 683 N N . SER A 1 89 ? -0.346 17.956 -9.623 1.00 94.25 89 SER A N 1
ATOM 684 C CA . SER A 1 89 ? -1.311 18.055 -8.521 1.00 94.25 89 SER A CA 1
ATOM 685 C C . SER A 1 89 ? -0.726 18.692 -7.251 1.00 94.25 89 SER A C 1
ATOM 687 O O . SER A 1 89 ? -1.424 18.815 -6.242 1.00 94.25 89 SER A O 1
ATOM 689 N N . GLY A 1 90 ? 0.547 19.102 -7.281 1.00 95.25 90 GLY A N 1
ATOM 690 C CA . GLY A 1 90 ? 1.263 19.673 -6.142 1.00 95.25 90 GLY A CA 1
ATOM 691 C C . GLY A 1 90 ? 1.652 18.644 -5.079 1.00 95.25 90 GLY A C 1
ATOM 692 O O . GLY A 1 90 ? 1.880 19.016 -3.928 1.00 95.25 90 GLY A O 1
ATOM 693 N N . TRP A 1 91 ? 1.680 17.357 -5.428 1.00 95.50 91 TRP A N 1
ATOM 694 C CA . TRP A 1 91 ? 2.102 16.283 -4.532 1.00 95.50 91 TRP A CA 1
ATOM 695 C C . TRP A 1 91 ? 3.617 16.111 -4.579 1.00 95.50 91 TRP A C 1
ATOM 697 O O . TRP A 1 91 ? 4.284 16.507 -5.537 1.00 95.50 91 TRP A O 1
ATOM 707 N N . GLN A 1 92 ? 4.167 15.503 -3.534 1.00 94.94 92 GLN A N 1
ATOM 708 C CA . GLN A 1 92 ? 5.582 15.172 -3.491 1.00 94.94 92 GLN A CA 1
ATOM 709 C C . GLN A 1 92 ? 5.810 13.806 -4.142 1.00 94.94 92 GLN A C 1
ATOM 711 O O . GLN A 1 92 ? 5.025 12.877 -3.960 1.00 94.94 92 GLN A O 1
ATOM 716 N N . VAL A 1 93 ? 6.909 13.677 -4.878 1.00 95.19 93 VAL A N 1
ATOM 717 C CA . VAL A 1 93 ? 7.353 12.417 -5.473 1.00 95.19 93 VAL A CA 1
ATOM 718 C C . VAL A 1 93 ? 8.768 12.131 -4.988 1.00 95.19 93 VAL A C 1
ATOM 720 O O . VAL A 1 93 ? 9.623 13.013 -5.053 1.00 95.19 93 VAL A O 1
ATOM 723 N N . LEU A 1 94 ? 8.994 10.914 -4.498 1.00 94.00 94 LEU A N 1
ATOM 724 C CA . LEU A 1 94 ? 10.314 10.356 -4.194 1.00 94.00 94 LEU A CA 1
ATOM 725 C C . LEU A 1 94 ? 10.573 9.139 -5.087 1.00 94.00 94 LEU A C 1
ATOM 727 O O . LEU A 1 94 ? 9.630 8.466 -5.520 1.00 94.00 94 LEU A O 1
ATOM 731 N N . GLY A 1 95 ? 11.837 8.860 -5.366 1.00 88.75 95 GLY A N 1
ATOM 732 C CA . GLY A 1 95 ? 12.297 7.819 -6.273 1.00 88.75 95 GLY A CA 1
ATOM 733 C C . GLY A 1 95 ? 13.356 8.333 -7.246 1.00 88.75 95 GLY A C 1
ATOM 734 O O . GLY A 1 95 ? 13.327 9.482 -7.692 1.00 88.75 95 GLY A O 1
ATOM 735 N N . ASP A 1 96 ? 14.264 7.442 -7.627 1.00 83.31 96 ASP A N 1
ATOM 736 C CA . ASP A 1 96 ? 15.382 7.742 -8.520 1.00 83.31 96 ASP A CA 1
ATOM 737 C C . ASP A 1 96 ? 14.964 7.905 -10.000 1.00 83.31 96 ASP A C 1
ATOM 739 O O . ASP A 1 96 ? 13.807 7.696 -10.389 1.00 83.31 96 ASP A O 1
ATOM 743 N N . GLU A 1 97 ? 15.923 8.258 -10.861 1.00 85.94 97 GLU A N 1
ATOM 744 C CA . GLU A 1 97 ? 15.736 8.315 -12.322 1.00 85.94 97 GLU A CA 1
ATOM 745 C C . GLU A 1 97 ? 15.650 6.927 -12.985 1.00 85.94 97 GLU A C 1
ATOM 747 O O . GLU A 1 97 ? 15.334 6.832 -14.173 1.00 85.94 97 GLU A O 1
ATOM 752 N N . SER A 1 98 ? 15.919 5.845 -12.245 1.00 88.56 98 SER A N 1
ATOM 753 C CA . SER A 1 98 ? 15.822 4.471 -12.751 1.00 88.56 98 SER A CA 1
ATOM 754 C C . SER A 1 98 ? 14.381 3.949 -12.764 1.00 88.56 98 SER A C 1
ATOM 756 O O . SER A 1 98 ? 14.100 2.946 -13.425 1.00 88.56 98 SER A O 1
ATOM 758 N N . PHE A 1 99 ? 13.466 4.650 -12.082 1.00 91.69 99 PHE A N 1
ATOM 759 C CA . PHE A 1 99 ? 12.040 4.332 -11.956 1.00 91.69 99 PHE A CA 1
ATOM 760 C C . PHE A 1 99 ? 11.752 2.991 -11.265 1.00 91.69 99 PHE A C 1
ATOM 762 O O . PHE A 1 99 ? 10.610 2.534 -11.299 1.00 91.69 99 PHE A O 1
ATOM 769 N N . GLN A 1 100 ? 12.748 2.354 -10.637 1.00 91.31 100 GLN A N 1
ATOM 770 C CA . GLN A 1 100 ? 12.579 1.048 -9.983 1.00 91.31 100 GLN A CA 1
ATOM 771 C C . GLN A 1 100 ? 11.653 1.102 -8.772 1.00 91.31 100 GLN A C 1
ATOM 773 O O . GLN A 1 100 ? 11.017 0.103 -8.438 1.00 91.31 100 GLN A O 1
ATOM 778 N N . THR A 1 101 ? 11.593 2.255 -8.114 1.00 93.19 101 THR A N 1
ATOM 779 C CA . THR A 1 101 ? 10.691 2.542 -7.004 1.00 93.19 101 THR A CA 1
ATOM 780 C C . THR A 1 101 ? 10.162 3.960 -7.159 1.00 93.19 101 THR A C 1
ATOM 782 O O . THR A 1 101 ? 10.820 4.846 -7.713 1.00 93.19 101 THR A O 1
ATOM 785 N N . THR A 1 102 ? 8.927 4.187 -6.727 1.00 95.31 102 THR A N 1
ATOM 786 C CA . THR A 1 102 ? 8.345 5.530 -6.681 1.00 95.31 102 THR A CA 1
ATOM 787 C C . THR A 1 102 ? 7.412 5.630 -5.491 1.00 95.31 102 THR A C 1
ATOM 789 O O . THR A 1 102 ? 6.524 4.797 -5.329 1.00 95.31 102 THR A O 1
ATOM 792 N N . MET A 1 103 ? 7.569 6.679 -4.693 1.00 95.88 103 MET A N 1
ATOM 793 C CA . MET A 1 103 ? 6.625 7.027 -3.637 1.00 95.88 103 MET A CA 1
ATOM 794 C C . MET A 1 103 ? 5.937 8.333 -4.005 1.00 95.88 103 MET A C 1
ATOM 796 O O . MET A 1 103 ? 6.597 9.345 -4.234 1.00 95.88 103 MET A O 1
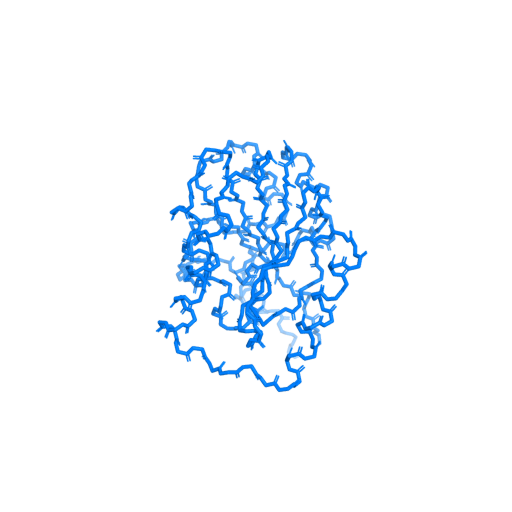ATOM 800 N N . ILE A 1 104 ? 4.611 8.313 -4.058 1.00 96.50 104 ILE A N 1
ATOM 801 C CA . ILE A 1 104 ? 3.789 9.491 -4.323 1.00 96.50 104 ILE A CA 1
ATOM 802 C C . ILE A 1 104 ? 3.134 9.903 -3.010 1.00 96.50 104 ILE A C 1
ATOM 804 O O . ILE A 1 104 ? 2.311 9.170 -2.469 1.00 96.50 104 ILE A O 1
ATOM 808 N N . ILE A 1 105 ? 3.495 11.069 -2.489 1.00 95.94 105 ILE A N 1
ATOM 809 C CA . ILE A 1 105 ? 3.078 11.531 -1.168 1.00 95.94 105 ILE A CA 1
ATOM 810 C C . ILE A 1 105 ? 2.107 12.701 -1.298 1.00 95.94 105 ILE A C 1
ATOM 812 O O . ILE A 1 105 ? 2.460 13.770 -1.804 1.00 95.94 105 ILE A O 1
ATOM 816 N N . ASN A 1 106 ? 0.902 12.519 -0.760 1.00 94.25 106 ASN A N 1
ATOM 817 C CA . ASN A 1 106 ? -0.070 13.589 -0.574 1.00 94.25 106 ASN A CA 1
ATOM 818 C C . ASN A 1 106 ? -0.238 13.880 0.921 1.00 94.25 106 ASN A C 1
ATOM 820 O O . ASN A 1 106 ? -0.451 12.972 1.717 1.00 94.25 106 ASN A O 1
ATOM 824 N N . ASN A 1 107 ? -0.186 15.152 1.313 1.00 92.44 107 ASN A N 1
ATOM 825 C CA . ASN A 1 107 ? -0.406 15.589 2.694 1.00 92.44 107 ASN A CA 1
ATOM 826 C C . ASN A 1 107 ? -1.891 15.791 3.048 1.00 92.44 107 ASN A C 1
ATOM 828 O O . ASN A 1 107 ? -2.205 16.234 4.155 1.00 92.44 107 ASN A O 1
ATOM 832 N N . LYS A 1 108 ? -2.801 15.476 2.121 1.00 93.69 108 LYS A N 1
ATOM 833 C CA . LYS A 1 108 ? -4.251 15.451 2.327 1.00 93.69 108 LYS A CA 1
ATOM 834 C C . LYS A 1 108 ? -4.804 14.038 2.116 1.00 93.69 108 LYS A C 1
ATOM 836 O O . LYS A 1 108 ? -4.270 13.306 1.273 1.00 93.69 108 LYS A O 1
ATOM 841 N N . PRO A 1 109 ? -5.879 13.664 2.836 1.00 95.62 109 PRO A N 1
ATOM 842 C CA . PRO A 1 109 ? -6.546 12.387 2.622 1.00 95.62 109 PRO A CA 1
ATOM 843 C C . PRO A 1 109 ? -6.961 12.218 1.162 1.00 95.62 109 PRO A C 1
ATOM 845 O O . PRO A 1 109 ? -7.588 13.106 0.582 1.00 95.62 109 PRO A O 1
ATOM 848 N N . THR A 1 110 ? -6.564 11.099 0.562 1.00 95.31 110 THR A N 1
ATOM 849 C CA . THR A 1 110 ? -6.812 10.785 -0.850 1.00 95.31 110 THR A CA 1
ATOM 850 C C . THR A 1 110 ? -7.538 9.451 -0.959 1.00 95.31 110 THR A C 1
ATOM 852 O O . THR A 1 110 ? -7.142 8.495 -0.282 1.00 95.31 110 THR A O 1
ATOM 855 N N . PRO A 1 111 ? -8.599 9.358 -1.779 1.00 97.00 111 PRO A N 1
ATOM 856 C CA . PRO A 1 111 ? -9.237 8.081 -2.060 1.00 97.00 111 PRO A CA 1
ATOM 857 C C . PRO A 1 111 ? -8.242 7.060 -2.607 1.00 97.00 111 PRO A C 1
ATOM 859 O O . PRO A 1 111 ? -7.165 7.423 -3.088 1.00 97.00 111 PRO A O 1
ATOM 862 N N . TYR A 1 112 ? -8.613 5.786 -2.544 1.00 95.56 112 TYR A N 1
ATOM 863 C CA . TYR A 1 112 ? -7.805 4.719 -3.117 1.00 95.56 112 TYR A CA 1
ATOM 864 C C . TYR A 1 112 ? -7.475 5.036 -4.591 1.00 95.56 112 TYR A C 1
ATOM 866 O O . TYR A 1 112 ? -8.401 5.286 -5.370 1.00 95.56 112 TYR A O 1
ATOM 874 N N . PRO A 1 113 ? -6.187 5.079 -4.974 1.00 93.12 113 PRO A N 1
ATOM 875 C CA . PRO A 1 113 ? -5.772 5.464 -6.315 1.00 93.12 113 PRO A CA 1
ATOM 876 C C . PRO A 1 113 ? -5.945 4.304 -7.296 1.00 93.12 113 PRO A C 1
ATOM 878 O O . PRO A 1 113 ? -5.948 3.138 -6.905 1.00 93.12 113 PRO A O 1
ATOM 881 N N . GLU A 1 114 ? -6.007 4.616 -8.587 1.00 90.00 114 GLU A N 1
ATOM 882 C CA . GLU A 1 114 ? -5.874 3.581 -9.611 1.00 90.00 114 GLU A CA 1
ATOM 883 C C . GLU A 1 114 ? -4.485 2.917 -9.492 1.00 90.00 114 GLU A C 1
ATOM 885 O O . GLU A 1 114 ? -3.474 3.631 -9.445 1.00 90.00 114 GLU A O 1
ATOM 890 N N . PRO A 1 115 ? -4.395 1.576 -9.431 1.00 89.25 115 PRO A N 1
ATOM 891 C CA . PRO A 1 115 ? -3.118 0.877 -9.389 1.00 89.25 115 PRO A CA 1
ATOM 892 C C . PRO A 1 115 ? -2.252 1.165 -10.621 1.00 89.25 115 PRO A C 1
ATOM 894 O O . PRO A 1 115 ? -2.585 0.790 -11.742 1.00 89.25 115 PRO A O 1
ATOM 897 N N . VAL A 1 116 ? -1.095 1.792 -10.407 1.00 92.19 116 VAL A N 1
ATOM 898 C CA . VAL A 1 116 ? -0.103 2.041 -11.471 1.00 92.19 116 VAL A CA 1
ATOM 899 C C . VAL A 1 116 ? 0.748 0.795 -11.742 1.00 92.19 116 VAL A C 1
ATOM 901 O O . VAL A 1 116 ? 1.173 0.556 -12.872 1.00 92.19 116 VAL A O 1
ATOM 904 N N . GLY A 1 117 ? 0.991 -0.007 -10.701 1.00 88.94 117 GLY A N 1
ATOM 905 C CA . GLY A 1 117 ? 1.952 -1.104 -10.721 1.00 88.94 117 GLY A CA 1
ATOM 906 C C . GLY A 1 117 ? 3.407 -0.625 -10.656 1.00 88.94 117 GLY A C 1
ATOM 907 O O . GLY A 1 117 ? 3.682 0.559 -10.470 1.00 88.94 117 GLY A O 1
ATOM 908 N N . HIS A 1 118 ? 4.351 -1.550 -10.856 1.00 91.25 118 HIS A N 1
ATOM 909 C CA . HIS A 1 118 ? 5.781 -1.239 -11.030 1.00 91.25 118 HIS A CA 1
ATOM 910 C C . HIS A 1 118 ? 6.427 -0.508 -9.839 1.00 91.25 118 HIS A C 1
ATOM 912 O O . HIS A 1 118 ? 7.190 0.440 -10.018 1.00 91.25 118 HIS A O 1
ATOM 918 N N . SER A 1 119 ? 6.137 -0.973 -8.621 1.00 92.69 119 SER A N 1
ATOM 919 C CA . SER A 1 119 ? 6.690 -0.440 -7.364 1.00 92.69 119 SER A CA 1
ATOM 920 C C . SER A 1 119 ? 6.364 1.041 -7.118 1.00 92.69 119 SER A C 1
ATOM 922 O O . SER A 1 119 ? 7.146 1.765 -6.491 1.00 92.69 119 SER A O 1
ATOM 924 N N . VAL A 1 120 ? 5.209 1.493 -7.608 1.00 95.25 120 VAL A N 1
ATOM 925 C CA . VAL A 1 120 ? 4.641 2.810 -7.320 1.00 95.25 120 VAL A CA 1
ATOM 926 C C . VAL A 1 120 ? 3.708 2.680 -6.122 1.00 95.25 120 VAL A C 1
ATOM 928 O O . VAL A 1 120 ? 2.695 1.982 -6.177 1.00 95.25 120 VAL A O 1
ATOM 931 N N . ILE A 1 121 ? 4.032 3.364 -5.030 1.00 96.25 121 ILE A N 1
ATOM 932 C CA . ILE A 1 121 ? 3.222 3.362 -3.812 1.00 96.25 121 ILE A CA 1
ATOM 933 C C . ILE A 1 121 ? 2.744 4.774 -3.481 1.00 96.25 121 ILE A C 1
ATOM 935 O O . ILE A 1 121 ? 3.527 5.724 -3.451 1.00 96.25 121 ILE A O 1
ATOM 939 N N . TYR A 1 122 ? 1.447 4.917 -3.220 1.00 97.19 122 TYR A N 1
ATOM 940 C CA . TYR A 1 122 ? 0.882 6.167 -2.724 1.00 97.19 122 TYR A CA 1
ATOM 941 C C . TYR A 1 122 ? 0.973 6.215 -1.199 1.00 97.19 122 TYR A C 1
ATOM 943 O O . TYR A 1 122 ? 0.801 5.202 -0.527 1.00 97.19 122 TYR A O 1
ATOM 951 N N . ILE A 1 123 ? 1.219 7.394 -0.639 1.00 96.62 123 ILE A N 1
ATOM 952 C CA . ILE A 1 123 ? 1.253 7.637 0.802 1.00 96.62 123 ILE A CA 1
ATOM 953 C C . ILE A 1 123 ? 0.328 8.814 1.087 1.00 96.62 123 ILE A C 1
ATOM 955 O O . ILE A 1 123 ? 0.510 9.905 0.542 1.00 96.62 123 ILE A O 1
ATOM 959 N N . SER A 1 124 ? -0.682 8.591 1.923 1.00 96.75 124 SER A N 1
ATOM 960 C CA . SER A 1 124 ? -1.706 9.592 2.222 1.00 96.75 124 SER A CA 1
ATOM 961 C C . SER A 1 124 ? -2.105 9.537 3.696 1.00 96.75 124 SER A C 1
ATOM 963 O O . SER A 1 124 ? -2.160 8.448 4.265 1.00 96.75 124 SER A O 1
ATOM 965 N N . PRO A 1 125 ? -2.385 10.673 4.353 1.00 96.94 125 PRO A N 1
ATOM 966 C CA . PRO A 1 125 ? -2.927 10.656 5.699 1.00 96.94 125 PRO A CA 1
ATOM 967 C C . PRO A 1 125 ? -4.369 10.139 5.716 1.00 96.94 125 PRO A C 1
ATOM 969 O O . PRO A 1 125 ? -5.124 10.307 4.759 1.00 96.94 125 PRO A O 1
ATOM 972 N N . VAL A 1 126 ? -4.775 9.587 6.851 1.00 96.75 126 VAL A N 1
ATOM 973 C CA . VAL A 1 126 ? -6.153 9.224 7.171 1.00 96.75 126 VAL A CA 1
ATOM 974 C C . VAL A 1 126 ? -6.468 9.708 8.581 1.00 96.75 126 VAL A C 1
ATOM 976 O O . VAL A 1 126 ? -5.672 9.551 9.502 1.00 96.75 126 VAL A O 1
ATOM 979 N N . GLN A 1 127 ? -7.605 10.374 8.751 1.00 94.25 127 GLN A N 1
ATOM 980 C CA . GLN A 1 127 ? -7.885 11.111 9.991 1.00 94.25 127 GLN A CA 1
ATOM 981 C C . GLN A 1 127 ? -8.620 10.275 11.037 1.00 94.25 127 GLN A C 1
ATOM 983 O O . GLN A 1 127 ? -8.458 10.501 12.231 1.00 94.25 127 GLN A O 1
ATOM 988 N N . SER A 1 128 ? -9.454 9.341 10.585 1.00 95.50 128 SER A N 1
ATOM 989 C CA . SER A 1 128 ? -10.269 8.485 11.440 1.00 95.50 128 SER A CA 1
ATOM 990 C C . SER A 1 128 ? -10.704 7.223 10.686 1.00 95.50 128 SER A C 1
ATOM 992 O O . SER A 1 128 ? -10.595 7.178 9.453 1.00 95.50 128 SER A O 1
ATOM 994 N N . PRO A 1 129 ? -11.249 6.213 11.385 1.00 95.75 129 PRO A N 1
ATOM 995 C CA . PRO A 1 129 ? -11.862 5.048 10.749 1.00 95.75 129 PRO A CA 1
ATOM 996 C C . PRO A 1 129 ? -12.996 5.413 9.770 1.00 95.75 129 PRO A C 1
ATOM 998 O O . PRO A 1 129 ? -13.125 4.805 8.709 1.00 95.75 129 PRO A O 1
ATOM 1001 N N . GLU A 1 130 ? -13.808 6.424 10.073 1.00 95.94 130 GLU A N 1
ATOM 1002 C CA . GLU A 1 130 ? -14.880 6.907 9.190 1.00 95.94 130 GLU A CA 1
ATOM 1003 C C . GLU A 1 130 ? -14.303 7.548 7.931 1.00 95.94 130 GLU A C 1
ATOM 1005 O O . GLU A 1 130 ? -14.758 7.255 6.827 1.00 95.94 130 GLU A O 1
ATOM 1010 N N . ASN A 1 131 ? -13.249 8.355 8.078 1.00 96.50 131 ASN A N 1
ATOM 1011 C CA . ASN A 1 131 ? -12.537 8.889 6.928 1.00 96.50 131 ASN A CA 1
ATOM 1012 C C . ASN A 1 131 ? -11.943 7.750 6.084 1.00 96.50 131 ASN A C 1
ATOM 1014 O O . ASN A 1 131 ? -12.118 7.758 4.872 1.00 96.50 131 ASN A O 1
ATOM 1018 N N . LEU A 1 132 ? -11.348 6.715 6.691 1.00 97.44 132 LEU A N 1
ATOM 1019 C CA . LEU A 1 132 ? -10.870 5.541 5.947 1.00 97.44 132 LEU A CA 1
ATOM 1020 C C . LEU A 1 132 ? -11.986 4.885 5.127 1.00 97.44 132 LEU A C 1
ATOM 1022 O O . LEU A 1 132 ? -11.763 4.526 3.971 1.00 97.44 132 LEU A O 1
ATOM 1026 N N . ARG A 1 133 ? -13.189 4.749 5.697 1.00 96.94 133 ARG A N 1
ATOM 1027 C CA . ARG A 1 133 ? -14.349 4.211 4.972 1.00 96.94 133 ARG A CA 1
ATOM 1028 C C . ARG A 1 133 ? -14.639 5.008 3.706 1.00 96.94 133 ARG A C 1
ATOM 1030 O O . ARG A 1 133 ? -14.899 4.401 2.668 1.00 96.94 133 ARG A O 1
ATOM 1037 N N . GLU A 1 134 ? -14.606 6.334 3.789 1.00 97.19 134 GLU A N 1
ATOM 1038 C CA . GLU A 1 134 ? -14.807 7.225 2.642 1.00 97.19 134 GLU A CA 1
ATOM 1039 C C . GLU A 1 134 ? -13.693 7.058 1.600 1.00 97.19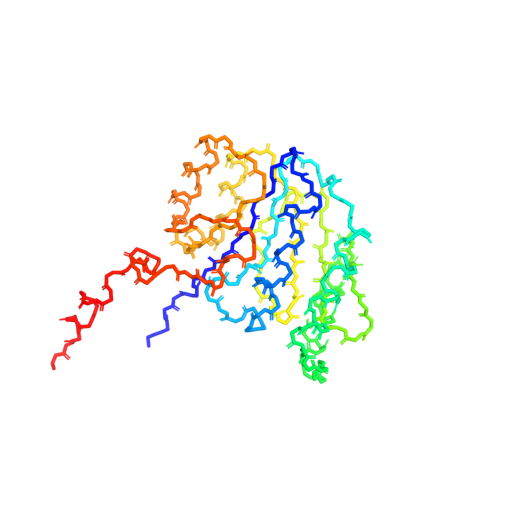 134 GLU A C 1
ATOM 1041 O O . GLU A 1 134 ? -13.975 6.908 0.411 1.00 97.19 134 GLU A O 1
ATOM 1046 N N . LEU A 1 135 ? -12.430 7.014 2.038 1.00 97.62 135 LEU A N 1
ATOM 1047 C CA . LEU A 1 135 ? -11.281 6.868 1.140 1.00 97.62 135 LEU A CA 1
ATOM 1048 C C . LEU A 1 135 ? -11.275 5.516 0.408 1.00 97.62 135 LEU A C 1
ATOM 1050 O O . LEU A 1 135 ? -10.833 5.443 -0.738 1.00 97.62 135 LEU A O 1
ATOM 1054 N N . LEU A 1 136 ? -11.795 4.460 1.041 1.00 96.88 136 LEU A N 1
ATOM 1055 C CA . LEU A 1 136 ? -11.895 3.120 0.459 1.00 96.88 136 LEU A CA 1
ATOM 1056 C C . LEU A 1 136 ? -13.143 2.903 -0.406 1.00 96.88 136 LEU A C 1
ATOM 1058 O O . LEU A 1 136 ? -13.248 1.841 -1.013 1.00 96.88 136 LEU A O 1
ATOM 1062 N N . GLN A 1 137 ? -14.067 3.867 -0.516 1.00 95.62 137 GLN A N 1
ATOM 1063 C CA . GLN A 1 137 ? -15.279 3.709 -1.340 1.00 95.62 137 GLN A CA 1
ATOM 1064 C C . GLN A 1 137 ? -15.018 3.224 -2.779 1.00 95.62 137 GLN A C 1
ATOM 1066 O O . GLN A 1 137 ? -15.753 2.339 -3.220 1.00 95.62 137 GLN A O 1
ATOM 1071 N N . PRO A 1 138 ? -13.982 3.701 -3.507 1.00 94.62 138 PRO A N 1
ATOM 1072 C CA . PRO A 1 138 ? -13.707 3.233 -4.870 1.00 94.62 138 PRO A CA 1
ATOM 1073 C C . PRO A 1 138 ? -13.427 1.727 -4.977 1.00 94.62 138 PRO A C 1
ATOM 1075 O O . PRO A 1 138 ? -13.627 1.138 -6.035 1.00 94.62 138 PRO A O 1
ATOM 1078 N N . VAL A 1 139 ? -12.973 1.106 -3.886 1.00 92.88 139 VAL A N 1
ATOM 1079 C CA . VAL A 1 139 ? -12.575 -0.308 -3.814 1.00 92.88 139 VAL A CA 1
ATOM 1080 C C . VAL A 1 139 ? -13.313 -1.062 -2.703 1.00 92.88 139 VAL A C 1
ATOM 1082 O O . VAL A 1 139 ? -12.857 -2.101 -2.219 1.00 92.88 139 VAL A O 1
ATOM 1085 N N . TRP A 1 140 ? -14.462 -0.544 -2.272 1.00 93.44 140 TRP A N 1
ATOM 1086 C CA . TRP A 1 140 ? -15.210 -1.113 -1.158 1.00 93.44 140 TRP A CA 1
ATOM 1087 C C . TRP A 1 140 ? -15.673 -2.541 -1.470 1.00 93.44 140 TRP A C 1
ATOM 1089 O O . TRP A 1 140 ? -16.259 -2.805 -2.519 1.00 93.44 140 TRP A O 1
ATOM 1099 N N . GLY A 1 141 ? -15.417 -3.478 -0.556 1.00 89.94 141 GLY A N 1
ATOM 1100 C CA . GLY A 1 141 ? -15.777 -4.891 -0.709 1.00 89.94 141 GLY A CA 1
ATOM 1101 C C . GLY A 1 141 ? -14.782 -5.727 -1.521 1.00 89.94 141 GLY A C 1
ATOM 1102 O O . GLY A 1 141 ? -14.946 -6.944 -1.589 1.00 89.94 141 GLY A O 1
ATOM 1103 N N . ILE A 1 142 ? -13.748 -5.114 -2.108 1.00 89.75 142 ILE A N 1
ATOM 1104 C CA . ILE A 1 142 ? -12.680 -5.819 -2.842 1.00 89.75 142 ILE A CA 1
ATOM 1105 C C . ILE A 1 142 ? -11.288 -5.616 -2.226 1.00 89.75 142 ILE A C 1
ATOM 1107 O O . ILE A 1 142 ? -10.296 -6.079 -2.792 1.00 89.75 142 ILE A O 1
ATOM 1111 N N . VAL A 1 143 ? -11.197 -4.973 -1.056 1.00 92.00 143 VAL A N 1
ATOM 1112 C CA . VAL A 1 143 ? -9.948 -4.889 -0.286 1.00 92.00 143 VAL A CA 1
ATOM 1113 C C . VAL A 1 143 ? -9.729 -6.214 0.439 1.00 92.00 143 VAL A C 1
ATOM 1115 O O . VAL A 1 143 ? -10.412 -6.497 1.412 1.00 92.00 143 VAL A O 1
ATOM 1118 N N . THR A 1 144 ? -8.792 -7.049 -0.007 1.00 90.31 144 THR A N 1
ATOM 1119 C CA . THR A 1 144 ? -8.639 -8.413 0.535 1.00 90.31 144 THR A CA 1
ATOM 1120 C C . THR A 1 144 ? -7.640 -8.532 1.677 1.00 90.31 144 THR A C 1
ATOM 1122 O O . THR A 1 144 ? -7.828 -9.388 2.549 1.00 90.31 144 THR A O 1
ATOM 1125 N N . CYS A 1 145 ? -6.606 -7.686 1.693 1.00 95.00 145 CYS A N 1
ATOM 1126 C CA . CYS A 1 145 ? -5.554 -7.698 2.705 1.00 95.00 145 CYS A CA 1
ATOM 1127 C C . CYS A 1 145 ? -5.204 -6.277 3.164 1.00 95.00 145 CYS A C 1
ATOM 1129 O O . CYS A 1 145 ? -5.129 -5.346 2.360 1.00 95.00 145 CYS A O 1
ATOM 1131 N N . ALA A 1 146 ? -4.953 -6.134 4.464 1.00 97.19 146 ALA A N 1
ATOM 1132 C CA . ALA A 1 146 ? -4.423 -4.925 5.072 1.00 97.19 146 ALA A CA 1
ATOM 1133 C C . ALA A 1 146 ? -3.142 -5.244 5.855 1.00 97.19 146 ALA A C 1
ATOM 1135 O O . ALA A 1 146 ? -3.159 -6.046 6.791 1.00 97.19 146 ALA A O 1
ATOM 1136 N N . GLY A 1 147 ? -2.032 -4.613 5.477 1.00 97.62 147 GLY A N 1
ATOM 1137 C CA . GLY A 1 147 ? -0.845 -4.553 6.327 1.00 97.62 147 GLY A CA 1
ATOM 1138 C C . GLY A 1 147 ? -1.048 -3.503 7.417 1.00 97.62 147 GLY A C 1
ATOM 1139 O O . GLY A 1 147 ? -1.548 -2.421 7.130 1.00 97.62 147 GLY A O 1
ATOM 1140 N N . VAL A 1 148 ? -0.687 -3.797 8.661 1.00 97.50 148 VAL A N 1
ATOM 1141 C CA . VAL A 1 148 ? -0.821 -2.874 9.794 1.00 97.50 148 VAL A CA 1
ATOM 1142 C C . VAL A 1 148 ? 0.538 -2.671 10.448 1.00 97.50 148 VAL A C 1
ATOM 1144 O O . VAL A 1 148 ? 1.106 -3.604 11.017 1.00 97.50 148 VAL A O 1
ATOM 1147 N N . ALA A 1 149 ? 1.063 -1.452 10.338 1.00 95.81 149 ALA A N 1
ATOM 1148 C CA . ALA A 1 149 ? 2.270 -1.014 11.027 1.00 95.81 149 ALA A CA 1
ATOM 1149 C C . ALA A 1 149 ? 1.884 -0.302 12.331 1.00 95.81 149 ALA A C 1
ATOM 1151 O O . ALA A 1 149 ? 1.102 0.649 12.309 1.00 95.81 149 ALA A O 1
ATOM 1152 N N . GLY A 1 150 ? 2.450 -0.755 13.451 1.00 92.94 150 GLY A N 1
ATOM 1153 C CA . GLY A 1 150 ? 2.078 -0.293 14.788 1.00 92.94 150 GLY A CA 1
ATOM 1154 C C . GLY A 1 150 ? 0.795 -0.943 15.319 1.00 92.94 150 GLY A C 1
ATOM 1155 O O . GLY A 1 150 ? 0.371 -2.004 14.860 1.00 92.94 150 GLY A O 1
ATOM 1156 N N . GLU A 1 151 ? 0.190 -0.312 16.323 1.00 91.44 151 GLU A N 1
ATOM 1157 C CA . GLU A 1 151 ? -1.045 -0.779 16.960 1.00 91.44 151 GLU A CA 1
ATOM 1158 C C . GLU A 1 151 ? -2.234 0.083 16.532 1.00 91.44 151 GLU A C 1
ATOM 1160 O O . GLU A 1 151 ? -2.199 1.304 16.676 1.00 91.44 151 GLU A O 1
ATOM 1165 N N . LEU A 1 152 ? -3.292 -0.555 16.022 1.00 88.31 152 LEU A N 1
ATOM 1166 C CA . LEU A 1 152 ? -4.549 0.108 15.677 1.00 88.31 152 LEU A CA 1
ATOM 1167 C C . LEU A 1 152 ? -5.626 -0.185 16.719 1.00 88.31 152 LEU A C 1
ATOM 1169 O O . LEU A 1 152 ? -5.727 -1.295 17.246 1.00 88.31 152 LEU A O 1
ATOM 1173 N N . SER A 1 153 ? -6.492 0.798 16.954 1.00 90.31 153 SER A N 1
ATOM 1174 C CA . SER A 1 153 ? -7.694 0.602 17.764 1.00 90.31 153 SER A CA 1
ATOM 1175 C C . SER A 1 153 ? -8.665 -0.398 17.115 1.00 90.31 153 SER A C 1
ATOM 1177 O O . SER A 1 153 ? -8.646 -0.654 15.907 1.00 90.31 153 SER A O 1
ATOM 1179 N N . SER A 1 154 ? -9.581 -0.947 17.916 1.00 90.69 154 SER A N 1
ATOM 1180 C CA . SER A 1 154 ? -10.604 -1.887 17.438 1.00 90.69 154 SER A CA 1
ATOM 1181 C C . SER A 1 154 ? -11.523 -1.300 16.356 1.00 90.69 154 SER A C 1
ATOM 1183 O O . SER A 1 154 ? -12.041 -2.050 15.528 1.00 90.69 154 SER A O 1
ATOM 1185 N N . GLN A 1 155 ? -11.697 0.025 16.326 1.00 93.06 155 GLN A N 1
ATOM 1186 C CA . GLN A 1 155 ? -12.538 0.720 15.347 1.00 93.06 155 GLN A CA 1
ATOM 1187 C C . GLN A 1 155 ? -11.963 0.611 13.928 1.00 93.06 155 GLN A C 1
ATOM 1189 O O . GLN A 1 155 ? -12.696 0.282 12.995 1.00 93.06 155 GLN A O 1
ATOM 1194 N N . TRP A 1 156 ? -10.645 0.779 13.773 1.00 94.06 156 TRP A N 1
ATOM 1195 C CA . TRP A 1 156 ? -9.952 0.559 12.499 1.00 94.06 156 TRP A CA 1
ATOM 1196 C C . TRP A 1 156 ? -10.130 -0.879 12.009 1.00 94.06 156 TRP A C 1
ATOM 1198 O O . TRP A 1 156 ? -10.446 -1.111 10.843 1.00 94.06 156 TRP A O 1
ATOM 1208 N N . GLY A 1 157 ? -10.002 -1.850 12.919 1.00 92.19 157 GLY A N 1
ATOM 1209 C CA . GLY A 1 157 ? -10.233 -3.261 12.616 1.00 92.19 157 GLY A CA 1
ATOM 1210 C C . GLY A 1 157 ? -11.652 -3.544 12.108 1.00 92.19 157 GLY A C 1
ATOM 1211 O O . GLY A 1 157 ? -11.808 -4.349 11.191 1.00 92.19 157 GLY A O 1
ATOM 1212 N N . SER A 1 158 ? -12.675 -2.877 12.658 1.00 93.62 158 SER A N 1
ATOM 1213 C CA . SER A 1 158 ? -14.061 -3.001 12.175 1.00 93.62 158 SER A CA 1
ATOM 1214 C C . SER A 1 158 ? -14.202 -2.482 10.748 1.00 93.62 158 SER A C 1
ATOM 1216 O O . SER A 1 158 ? -14.677 -3.209 9.879 1.00 93.62 158 SER A O 1
ATOM 1218 N N . VAL A 1 159 ? -13.716 -1.265 10.483 1.00 95.69 159 VAL A N 1
ATOM 1219 C CA . VAL A 1 159 ? -13.808 -0.647 9.151 1.00 95.69 159 VAL A CA 1
ATOM 1220 C C . VAL A 1 159 ? -13.097 -1.487 8.094 1.00 95.69 159 VAL A C 1
ATOM 1222 O O . VAL A 1 159 ? -13.650 -1.693 7.017 1.00 95.69 159 VAL A O 1
ATOM 1225 N N . LEU A 1 160 ? -11.916 -2.030 8.402 1.00 94.44 160 LEU A N 1
ATOM 1226 C CA . LEU A 1 160 ? -11.192 -2.914 7.485 1.00 94.44 160 LEU A CA 1
ATOM 1227 C C . LEU A 1 160 ? -11.998 -4.180 7.162 1.00 94.44 160 LEU A C 1
ATOM 1229 O O . LEU A 1 160 ? -12.141 -4.535 5.993 1.00 94.44 160 LEU A O 1
ATOM 1233 N N . ARG A 1 161 ? -12.576 -4.847 8.168 1.00 92.38 161 ARG A N 1
ATOM 1234 C CA . ARG A 1 161 ? -13.412 -6.040 7.937 1.00 92.38 161 ARG A CA 1
ATOM 1235 C C . ARG A 1 161 ? -14.634 -5.717 7.085 1.00 92.38 161 ARG A C 1
ATOM 1237 O O . ARG A 1 161 ? -14.956 -6.467 6.169 1.00 92.38 161 ARG A O 1
ATOM 1244 N N . GLU A 1 162 ? -15.293 -4.596 7.360 1.00 92.25 162 GLU A N 1
ATOM 1245 C CA . GLU A 1 162 ? -16.448 -4.136 6.586 1.00 92.25 162 GLU A CA 1
ATOM 1246 C C . GLU A 1 162 ? -16.084 -3.761 5.143 1.00 92.25 162 GLU A C 1
ATOM 1248 O O . GLU A 1 162 ? -16.900 -3.952 4.243 1.00 92.25 162 GLU A O 1
ATOM 1253 N N . ALA A 1 163 ? -14.853 -3.296 4.906 1.00 91.44 163 ALA A N 1
ATOM 1254 C CA . ALA A 1 163 ? -14.313 -3.050 3.570 1.00 91.44 163 ALA A CA 1
ATOM 1255 C C . ALA A 1 163 ? -13.996 -4.343 2.787 1.00 91.44 163 ALA A C 1
ATOM 1257 O O . ALA A 1 163 ? -13.632 -4.264 1.612 1.00 91.44 163 ALA A O 1
ATOM 1258 N N . GLY A 1 164 ? -14.145 -5.520 3.406 1.00 90.19 164 GLY A N 1
ATOM 1259 C CA . GLY A 1 164 ? -13.895 -6.830 2.795 1.00 90.19 164 GLY A CA 1
ATOM 1260 C C . GLY A 1 164 ? -12.558 -7.465 3.179 1.00 90.19 164 GLY A C 1
ATOM 1261 O O . GLY A 1 164 ? -12.231 -8.538 2.662 1.00 90.19 164 GLY A O 1
ATOM 1262 N N . VAL A 1 165 ? -11.791 -6.849 4.090 1.00 93.12 165 VAL A N 1
ATOM 1263 C CA . VAL A 1 165 ? -10.462 -7.343 4.468 1.00 93.12 165 VAL A CA 1
ATOM 1264 C C . VAL A 1 165 ? -10.588 -8.692 5.163 1.00 93.12 165 VAL A C 1
ATOM 1266 O O . VAL A 1 165 ? -11.050 -8.804 6.297 1.00 93.12 165 VAL A O 1
ATOM 1269 N N . SER A 1 166 ? -10.118 -9.720 4.466 1.00 90.94 166 SER A N 1
ATOM 1270 C CA . SER A 1 166 ? -10.064 -11.105 4.945 1.00 90.94 166 SER A CA 1
ATOM 1271 C C . SER A 1 166 ? -8.731 -11.455 5.612 1.00 90.94 166 SER A C 1
ATOM 1273 O O . SER A 1 166 ? -8.603 -12.515 6.220 1.00 90.94 166 SER A O 1
ATOM 1275 N N . ARG A 1 167 ? -7.723 -10.579 5.494 1.00 92.38 167 ARG A N 1
ATOM 1276 C CA . ARG A 1 167 ? -6.384 -10.775 6.054 1.00 92.38 167 ARG A CA 1
ATOM 1277 C C . ARG A 1 167 ? -5.821 -9.485 6.625 1.00 92.38 167 ARG A C 1
ATOM 1279 O O . ARG A 1 167 ? -5.688 -8.500 5.908 1.00 92.38 167 ARG A O 1
ATOM 1286 N N . ILE A 1 168 ? -5.438 -9.519 7.896 1.00 94.69 168 ILE A N 1
ATOM 1287 C CA . ILE A 1 168 ? -4.698 -8.441 8.555 1.00 94.69 168 ILE A CA 1
ATOM 1288 C C . ILE A 1 168 ? -3.370 -9.024 9.036 1.00 94.69 168 ILE A C 1
ATOM 1290 O O . ILE A 1 168 ? -3.367 -10.058 9.702 1.00 94.69 168 ILE A O 1
ATOM 1294 N N . CYS A 1 169 ? -2.252 -8.400 8.676 1.00 95.75 169 CYS A N 1
ATOM 1295 C CA . CYS A 1 169 ? -0.907 -8.856 9.042 1.00 95.75 169 CYS A CA 1
ATOM 1296 C C . CYS A 1 169 ? 0.041 -7.673 9.244 1.00 95.75 169 CYS A C 1
ATOM 1298 O O . CYS A 1 169 ? -0.339 -6.526 9.015 1.00 95.75 169 CYS A O 1
ATOM 1300 N N . LYS A 1 170 ? 1.297 -7.943 9.601 1.00 97.06 170 LYS A N 1
ATOM 1301 C CA . LYS A 1 170 ? 2.344 -6.915 9.579 1.00 97.06 170 LYS A CA 1
ATOM 1302 C C . LYS A 1 170 ? 2.830 -6.665 8.145 1.00 97.06 170 LYS A C 1
ATOM 1304 O O . LYS A 1 170 ? 2.782 -7.586 7.323 1.00 97.06 170 LYS A O 1
ATOM 1309 N N . PRO A 1 171 ? 3.330 -5.463 7.821 1.00 96.94 171 PRO A N 1
ATOM 1310 C CA . PRO A 1 171 ? 4.105 -5.268 6.603 1.00 96.94 171 PRO A CA 1
ATOM 1311 C C . PRO A 1 171 ? 5.269 -6.271 6.515 1.00 96.94 171 PRO A C 1
ATOM 1313 O O . PRO A 1 171 ? 5.814 -6.707 7.527 1.00 96.94 171 PRO A O 1
ATOM 1316 N N . GLY A 1 172 ? 5.650 -6.646 5.299 1.00 96.31 172 GLY A N 1
ATOM 1317 C CA . GLY A 1 172 ? 6.628 -7.684 4.951 1.00 96.31 172 GLY A CA 1
ATOM 1318 C C . GLY A 1 172 ? 6.071 -9.111 4.901 1.00 96.31 172 GLY A C 1
ATOM 1319 O O . GLY A 1 172 ? 6.735 -10.018 4.372 1.00 96.31 172 GLY A O 1
ATOM 1320 N N . GLU A 1 173 ? 4.869 -9.313 5.442 1.00 96.50 173 GLU A N 1
ATOM 1321 C CA . GLU A 1 173 ? 4.178 -10.599 5.497 1.00 96.50 173 GLU A CA 1
ATOM 1322 C C . GLU A 1 173 ? 2.995 -10.662 4.525 1.00 96.50 173 GLU A C 1
ATOM 1324 O O . GLU A 1 173 ? 2.365 -11.717 4.431 1.00 96.50 173 GLU A O 1
ATOM 1329 N N . MET A 1 174 ? 2.645 -9.580 3.812 1.00 95.12 174 MET A N 1
ATOM 1330 C CA . MET A 1 174 ? 1.444 -9.564 2.964 1.00 95.12 174 MET A CA 1
ATOM 1331 C C . MET A 1 174 ? 1.512 -10.623 1.869 1.00 95.12 174 MET A C 1
ATOM 1333 O O . MET A 1 174 ? 0.535 -11.332 1.655 1.00 95.12 174 MET A O 1
ATOM 1337 N N . GLN A 1 175 ? 2.686 -10.798 1.263 1.00 92.81 175 GLN A N 1
ATOM 1338 C CA . GLN A 1 175 ? 2.924 -11.744 0.164 1.00 92.81 175 GLN A CA 1
ATOM 1339 C C . GLN A 1 175 ? 3.123 -13.203 0.612 1.00 92.81 175 GLN A C 1
ATOM 1341 O O . GLN A 1 175 ? 3.428 -14.071 -0.203 1.00 92.81 175 GLN A O 1
ATOM 1346 N N . THR A 1 176 ? 2.977 -13.495 1.905 1.00 91.81 176 THR A N 1
ATOM 1347 C CA . THR A 1 176 ? 3.103 -14.847 2.468 1.00 91.81 176 THR A CA 1
ATOM 1348 C C . THR A 1 176 ? 1.853 -15.190 3.280 1.00 91.81 176 THR A C 1
ATOM 1350 O O . THR A 1 176 ? 1.910 -15.237 4.514 1.00 91.81 176 THR A O 1
ATOM 1353 N N . P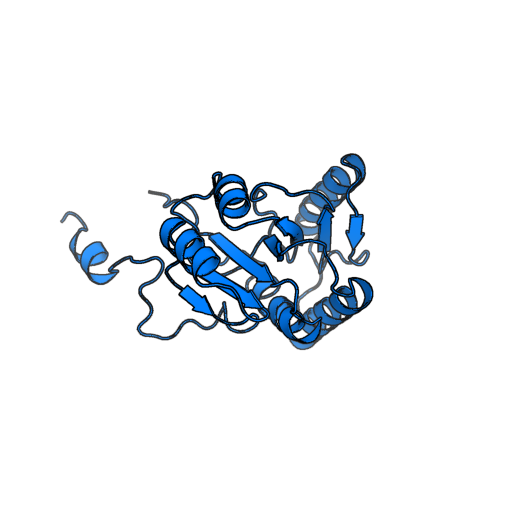RO A 1 177 ? 0.688 -15.365 2.627 1.00 89.00 177 PRO A N 1
ATOM 1354 C CA . PRO A 1 177 ? -0.516 -15.781 3.327 1.00 89.00 177 PRO A CA 1
ATOM 1355 C C . PRO A 1 177 ? -0.357 -17.209 3.872 1.00 89.00 177 PRO A C 1
ATOM 1357 O O . PRO A 1 177 ? 0.318 -18.033 3.247 1.00 89.00 177 PRO A O 1
ATOM 1360 N N . PRO A 1 178 ? -0.959 -17.523 5.031 1.00 85.94 178 PRO A N 1
ATOM 1361 C CA . PRO A 1 178 ? -0.961 -18.888 5.533 1.00 85.94 178 PRO A CA 1
ATOM 1362 C C . PRO A 1 178 ? -1.817 -19.782 4.621 1.00 85.94 178 PRO A C 1
ATOM 1364 O O . PRO A 1 178 ? -2.710 -19.305 3.920 1.00 85.94 178 PRO A O 1
ATOM 1367 N N . LEU A 1 179 ? -1.526 -21.085 4.605 1.00 79.50 179 LEU A N 1
ATOM 1368 C CA . LEU A 1 179 ? -2.153 -22.041 3.677 1.00 79.50 179 LEU A CA 1
ATOM 1369 C C . LEU A 1 179 ? -3.665 -22.206 3.890 1.00 79.50 179 LEU A C 1
ATOM 1371 O O . LEU A 1 179 ? -4.373 -22.603 2.970 1.00 79.50 179 LEU A O 1
ATOM 1375 N N . ASP A 1 180 ? -4.145 -21.926 5.096 1.00 77.19 180 ASP A N 1
ATOM 1376 C CA . ASP A 1 180 ? -5.548 -21.993 5.498 1.00 77.19 180 ASP A CA 1
ATOM 1377 C C . ASP A 1 180 ? -6.306 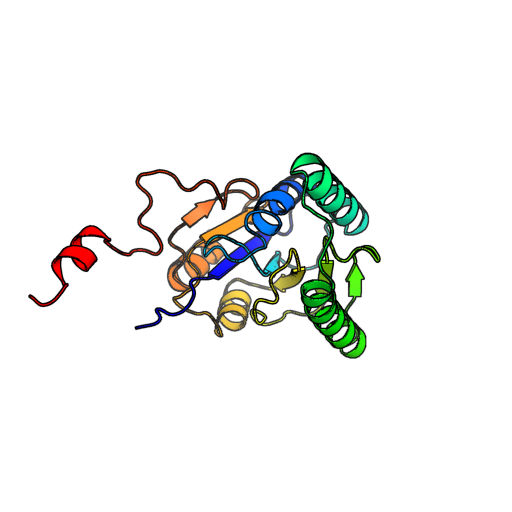-20.672 5.274 1.00 77.19 180 ASP A C 1
ATOM 1379 O O . ASP A 1 180 ? -7.493 -20.578 5.594 1.00 77.19 180 ASP A O 1
ATOM 1383 N N . TRP A 1 181 ? -5.658 -19.648 4.706 1.00 77.94 181 TRP A N 1
ATOM 1384 C CA . TRP A 1 181 ? -6.318 -18.384 4.406 1.00 77.94 181 TRP A CA 1
ATOM 1385 C C . TRP A 1 181 ? -7.315 -18.522 3.249 1.00 77.94 181 TRP A C 1
ATOM 1387 O O . TRP A 1 181 ? -6.963 -18.848 2.115 1.00 77.94 181 TRP A O 1
ATOM 1397 N N . ALA A 1 182 ? -8.575 -18.189 3.527 1.00 66.88 182 ALA A N 1
ATOM 1398 C CA . ALA A 1 182 ? -9.612 -18.060 2.515 1.00 66.88 182 ALA A CA 1
ATOM 1399 C C . ALA A 1 182 ? -9.392 -16.770 1.706 1.00 66.88 182 ALA A C 1
ATOM 1401 O O . ALA A 1 182 ? -9.841 -15.701 2.120 1.00 66.88 182 ALA A O 1
ATOM 1402 N N . ASN A 1 183 ? -8.692 -16.873 0.569 1.00 66.56 183 ASN A N 1
ATOM 1403 C CA . ASN A 1 183 ? -8.400 -15.789 -0.383 1.00 66.56 183 ASN A CA 1
ATOM 1404 C C . ASN A 1 183 ? -9.616 -14.859 -0.622 1.00 66.56 183 ASN A C 1
ATOM 1406 O O . ASN A 1 183 ? -10.452 -15.126 -1.487 1.00 66.56 183 ASN A O 1
ATOM 1410 N N . GLY A 1 184 ? -9.735 -13.761 0.134 1.00 61.09 184 GLY A N 1
ATOM 1411 C CA . GLY A 1 184 ? -10.853 -12.819 0.002 1.00 61.09 184 GLY A CA 1
ATOM 1412 C C . GLY A 1 184 ? -12.221 -13.386 0.400 1.00 61.09 184 GLY A C 1
ATOM 1413 O O . GLY A 1 184 ? -13.215 -13.042 -0.236 1.00 61.09 184 GLY A O 1
ATOM 1414 N N . ASN A 1 185 ? -12.283 -14.271 1.406 1.00 55.56 185 ASN A N 1
ATOM 1415 C CA . ASN A 1 185 ? -13.500 -14.980 1.844 1.00 55.56 185 ASN A CA 1
ATOM 1416 C C . ASN A 1 185 ? -14.156 -15.855 0.760 1.00 55.56 185 ASN A C 1
ATOM 1418 O O . ASN A 1 185 ? -15.339 -16.188 0.854 1.00 55.56 185 ASN A O 1
ATOM 1422 N N . ARG A 1 186 ? -13.404 -16.246 -0.274 1.00 58.00 186 ARG A N 1
ATOM 1423 C CA . ARG A 1 186 ? -13.890 -17.170 -1.300 1.00 58.00 186 ARG A CA 1
ATOM 1424 C C . ARG A 1 186 ? -13.558 -18.604 -0.920 1.00 58.00 186 ARG A C 1
ATOM 1426 O O . ARG A 1 186 ? -12.401 -18.945 -0.685 1.00 58.00 186 ARG A O 1
ATOM 1433 N N . ASP A 1 187 ? -14.584 -19.445 -0.901 1.00 56.66 187 ASP A N 1
ATOM 1434 C CA . ASP A 1 187 ? -14.418 -20.893 -0.866 1.00 56.66 187 ASP A CA 1
ATOM 1435 C C . ASP A 1 187 ? -14.121 -21.378 -2.292 1.00 56.66 187 ASP A C 1
ATOM 1437 O O . ASP A 1 187 ? -15.019 -21.554 -3.119 1.00 56.66 187 ASP A O 1
ATOM 1441 N N . LEU A 1 188 ? -12.832 -21.560 -2.586 1.00 58.50 188 LEU A N 1
ATOM 1442 C CA . LEU A 1 188 ? -12.348 -22.031 -3.886 1.00 58.50 188 LEU A CA 1
ATOM 1443 C C . LEU A 1 188 ? -12.931 -23.403 -4.264 1.00 58.50 188 LEU A C 1
ATOM 1445 O O . LEU A 1 188 ? -13.101 -23.692 -5.449 1.00 58.50 188 LEU A O 1
ATOM 1449 N N . LEU A 1 189 ? -13.258 -24.241 -3.273 1.00 57.75 189 LEU A N 1
ATOM 1450 C CA . LEU A 1 189 ? -13.863 -25.551 -3.496 1.00 57.75 189 LEU A CA 1
ATOM 1451 C C . LEU A 1 189 ? -15.325 -25.391 -3.926 1.00 57.75 189 LEU A C 1
ATOM 1453 O O . LEU A 1 189 ? -15.755 -26.003 -4.904 1.00 57.75 189 LEU A O 1
ATOM 1457 N N . ALA A 1 190 ? -16.074 -24.516 -3.251 1.00 58.94 190 ALA A N 1
ATOM 1458 C CA . ALA A 1 190 ? -17.440 -24.178 -3.643 1.00 58.94 190 ALA A CA 1
ATOM 1459 C C . ALA A 1 190 ? -17.506 -23.508 -5.026 1.00 58.94 190 ALA A C 1
ATOM 1461 O O . ALA A 1 190 ? -18.478 -23.712 -5.753 1.00 58.94 190 ALA A O 1
ATOM 1462 N N . GLU A 1 191 ? -16.491 -22.734 -5.419 1.00 59.09 191 GLU A N 1
ATOM 1463 C CA . GLU A 1 191 ? -16.395 -22.158 -6.768 1.00 59.09 191 GLU A CA 1
ATOM 1464 C C . GLU A 1 191 ? -16.082 -23.212 -7.843 1.00 59.09 191 GLU A C 1
ATOM 1466 O O . GLU A 1 191 ? -16.725 -23.211 -8.893 1.00 59.09 191 GLU A O 1
ATOM 1471 N N . LEU A 1 192 ? -15.174 -24.158 -7.580 1.00 60.03 192 LEU A N 1
ATOM 1472 C CA . LEU A 1 192 ? -14.884 -25.279 -8.490 1.00 60.03 192 LEU A CA 1
ATOM 1473 C C . LEU A 1 192 ? -16.105 -26.179 -8.724 1.00 60.03 192 LEU A C 1
ATOM 1475 O O . LEU A 1 192 ? -16.329 -26.646 -9.840 1.00 60.03 192 LEU A O 1
ATOM 1479 N N . LEU A 1 193 ? -16.922 -26.382 -7.690 1.00 66.25 193 LEU A N 1
ATOM 1480 C CA . LEU A 1 193 ? -18.159 -27.167 -7.762 1.00 66.25 193 LEU A CA 1
ATOM 1481 C C . LEU A 1 193 ? -19.311 -26.438 -8.482 1.00 66.25 193 LEU A C 1
ATOM 1483 O O . LEU A 1 193 ? -20.338 -27.056 -8.755 1.00 66.25 193 LEU A O 1
ATOM 1487 N N . ARG A 1 194 ? -19.162 -25.141 -8.792 1.00 57.06 194 ARG A N 1
ATOM 1488 C CA . ARG A 1 194 ? -20.158 -24.314 -9.503 1.00 57.06 194 ARG A CA 1
ATOM 1489 C C . ARG A 1 194 ? -19.934 -24.220 -11.013 1.00 57.06 194 ARG A C 1
ATOM 1491 O O . ARG A 1 194 ? -20.699 -23.523 -11.681 1.00 57.06 194 ARG A O 1
ATOM 1498 N N . LEU A 1 195 ? -18.924 -24.892 -11.567 1.00 44.16 195 LEU A N 1
ATOM 1499 C CA . LEU A 1 195 ? -18.781 -24.992 -13.020 1.00 44.16 195 LEU A CA 1
ATOM 1500 C C . LEU A 1 195 ? -20.010 -25.724 -13.599 1.00 44.16 195 LEU A C 1
ATOM 1502 O O . LEU A 1 195 ? -20.291 -26.844 -13.166 1.00 44.16 195 LEU A O 1
ATOM 1506 N N . PRO A 1 196 ? -20.764 -25.124 -14.542 1.00 52.28 196 PRO A N 1
ATOM 1507 C CA . PRO A 1 196 ? -21.800 -25.860 -15.253 1.00 52.28 196 PRO A CA 1
ATOM 1508 C C . PRO A 1 196 ? -21.136 -26.995 -16.043 1.00 52.28 196 PRO A C 1
ATOM 1510 O O . PRO A 1 196 ? -20.097 -26.777 -16.671 1.00 52.28 196 PRO A O 1
ATOM 1513 N N . GLN A 1 197 ? -21.718 -28.195 -15.964 1.00 47.69 197 GLN A N 1
ATOM 1514 C CA . GLN A 1 197 ? -21.380 -29.297 -16.868 1.00 47.69 197 GLN A CA 1
ATOM 1515 C C . GLN A 1 197 ? -21.770 -28.965 -18.307 1.00 47.69 197 GLN A C 1
ATOM 1517 O O . GLN A 1 197 ? -22.811 -28.289 -18.489 1.00 47.69 197 GLN A O 1
#

Foldseek 3Di:
DDDPQFAAEEEEEQPFEVVLCLLLLLLQLPPLQPHNLRHAEYEYADFPPYDPVVNAVSNVVNCVVVVPDFDDPVLLVLLVVVVVVLVVVVWDWDDDPSLQAIETEDRAQAADDDRSTNNYHYYYYAHDLVSVLVSDVVQALRHAEYAYGDDDDVSNVVSCVRSQHQYYYGRNCSVPDDPPRPRSVDPVVVVVVPDDD

Secondary structure (DSSP, 8-state):
--PPPPEEEEEE-TT--HHHHTTHHHHHHGGGG-STT-EEEEEEESS--S-HHHHHHHHHHHHHHTTPPPPPHHHHHHHHHHHHHHHHTT-EEE--TT-S-EEEE-SS--PPPPP--TTEEEEEEE-SHHHHHHHTGGGTT-EEEEEEES---HHHHHHHHHTT--EEE-TT-TT---TT--GGG--HHHHHTT---

Sequence (197 aa):
FGYGHAVSVIIVSEGATSWDVFPAAKDVILYEQQGCLSPHIIYYEGKISVSLGLLEPCFEKCCFDLRVPPVTAHKAITVRQARDVALFSGWQVLGDESFQTTMIINNKPTPYPEPVGHSVIYISPVQSPENLRELLQPVWGIVTCAGVAGELSSQWGSVLREAGVSRICKPGEMQTPPLDWANGNRDLLAELLRLPQ

pLDDT: mean 88.59, std 13.01, range [29.5, 97.88]

Radius of gyration: 16.67 Å; Cα contacts (8 Å, |Δi|>4): 367; chains: 1; bounding box: 41×49×39 Å

Solvent-accessible surface area (backbone atoms only — not comparable to full-atom values): 10648 Å² total; per-residue (Å²): 136,84,74,82,79,45,33,19,35,30,42,32,28,71,86,35,52,54,78,42,48,51,37,34,37,52,26,24,48,49,74,42,30,74,44,47,50,18,35,43,36,37,36,23,35,51,65,79,76,56,58,62,84,58,49,54,60,46,38,52,50,43,39,60,77,69,61,61,74,83,57,49,75,72,56,44,51,59,54,47,52,54,49,51,54,36,48,74,70,72,33,48,75,49,64,64,96,65,49,66,41,33,40,42,39,37,95,51,70,58,56,68,72,83,80,81,35,54,25,42,33,36,36,25,23,30,81,44,51,68,52,44,52,61,26,38,54,88,50,54,61,35,26,25,29,35,25,41,19,54,75,75,60,72,60,46,57,50,46,43,44,71,29,32,32,59,40,78,46,46,40,54,44,51,80,61,70,62,93,85,61,48,71,58,73,45,59,65,66,65,54,65,72,64,60,83,131

Mean predicted aligned error: 5.83 Å

Nearest PDB structures (foldseek):
  3rho-assembly1_D  TM=6.452E-01  e=9.487E-06  Rattu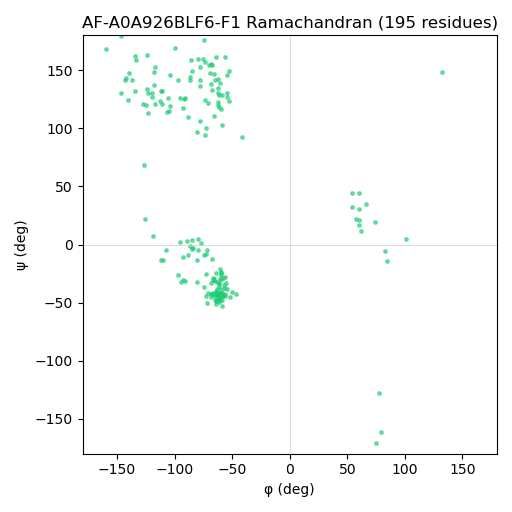s norvegicus
  3rhl-assembly1_B  TM=6.483E-01  e=1.212E-05  Rattus norvegicus
  3rhr-assembly1_B  TM=6.486E-01  e=1.979E-05  Rattus norvegicus
  4ns3-assembly1_E  TM=5.107E-01  e=3.436E-05  Mycobacterium tuberculosis
  5ucd-assembly1_B  TM=4.918E-01  e=1.035E-04  Pseudomonas putida